Protein AF-A0A9D4VSI2-F1 (afdb_monomer)

Secondary structure (DSSP, 8-state):
-------TTTTSS----PPPHHHHHHHHHHHHHHHHHHHHHHHHHHHHHHHHHHHHHHHHHHHHHHHHHGGGS-------------------TTSSSSS-HHHHHHHHHHT-HHHHHHTTHHHHHHHHTT-BTTTBS---HHHHHHHHHHH------PPPPPPHHHHHHHHHTS--

Radius of gyration: 34.19 Å; Cα contacts (8 Å, |Δi|>4): 49; chains: 1; bounding box: 98×59×76 Å

InterPro domains:
  IPR004014 Cation-transporting P-type ATPase, N-terminal [PF00690] (119-166)
  IPR023298 P-type ATPase, transmembrane domain superfamily [SSF81665] (119-166)
  IPR024750 Calcium-transporting P-type ATPase, N-terminal autoinhibitory domain [PF12515] (23-45)

Organism: Pisum sativum (NCBI:txid3888)

Solvent-accessible surface area (backbone atoms only — not comparable to full-atom values): 11257 Å² total; per-residue (Å²): 139,82,79,90,80,82,79,92,63,79,86,72,79,75,78,69,92,65,72,56,68,70,58,51,48,50,56,52,48,50,56,49,50,56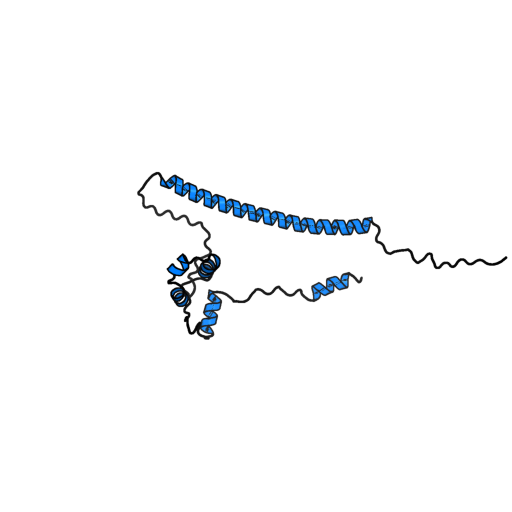,52,48,58,55,48,50,54,53,52,50,52,51,52,56,51,52,52,51,54,50,52,53,53,49,53,53,52,48,52,55,49,51,54,56,66,55,67,80,63,80,85,87,78,93,73,95,74,91,75,92,80,73,93,63,83,74,88,62,74,79,50,102,38,87,60,46,58,66,60,55,48,48,37,68,72,67,66,38,60,66,64,39,50,74,49,55,34,73,68,31,48,29,57,42,67,72,35,43,94,88,77,40,67,75,91,45,68,69,56,52,50,52,48,36,72,65,67,46,77,100,63,79,86,70,77,78,74,78,58,71,65,67,60,48,55,64,55,60,67,72,75,112

Mean predicted aligned error: 20.33 Å

pLDDT: mean 75.5, std 18.97, range [36.47, 94.88]

Structure (mmCIF, N/CA/C/O backbone):
data_AF-A0A9D4VSI2-F1
#
_entry.id   AF-A0A9D4VSI2-F1
#
loop_
_atom_site.group_PDB
_atom_site.id
_atom_site.type_symbol
_atom_site.label_atom_id
_atom_site.label_alt_id
_atom_site.label_comp_id
_atom_site.label_asym_id
_atom_site.label_entity_id
_atom_site.label_seq_id
_atom_site.pdbx_PDB_ins_code
_atom_site.Cartn_x
_atom_site.Cartn_y
_atom_site.Cartn_z
_atom_site.occupancy
_atom_site.B_iso_or_equiv
_atom_site.auth_seq_id
_atom_site.auth_comp_id
_atom_site.auth_asym_id
_atom_site.auth_atom_id
_atom_site.pdbx_PDB_model_num
ATOM 1 N N . MET A 1 1 ? 75.004 -17.477 -57.586 1.00 39.03 1 MET A N 1
ATOM 2 C CA . MET A 1 1 ? 74.518 -16.958 -56.292 1.00 39.03 1 MET A CA 1
ATOM 3 C C . MET A 1 1 ? 73.111 -16.445 -56.546 1.00 39.03 1 MET A C 1
ATOM 5 O O . MET A 1 1 ? 72.939 -15.331 -57.006 1.00 39.03 1 MET A O 1
ATOM 9 N N . GLU A 1 2 ? 72.180 -17.361 -56.772 1.00 42.34 2 GLU A N 1
ATOM 10 C CA . GLU A 1 2 ? 71.438 -18.119 -55.754 1.00 42.34 2 GLU A CA 1
ATOM 11 C C . GLU A 1 2 ? 70.275 -17.295 -55.188 1.00 42.34 2 GLU A C 1
ATOM 13 O O . GLU A 1 2 ? 70.427 -16.461 -54.307 1.00 42.34 2 GLU A O 1
ATOM 18 N N . ASN A 1 3 ? 69.134 -17.555 -55.828 1.00 38.38 3 ASN A N 1
ATOM 19 C CA . ASN A 1 3 ? 67.788 -17.710 -55.295 1.00 38.38 3 ASN A CA 1
ATOM 20 C C . ASN A 1 3 ? 67.159 -16.604 -54.439 1.00 38.38 3 ASN A C 1
ATOM 22 O O . ASN A 1 3 ? 67.421 -16.412 -53.256 1.00 38.38 3 ASN A O 1
ATOM 26 N N . GLN A 1 4 ? 66.155 -16.005 -55.081 1.00 55.69 4 GLN A N 1
ATOM 27 C CA . GLN A 1 4 ? 64.926 -15.519 -54.476 1.00 55.69 4 GLN A CA 1
ATOM 28 C C . GLN A 1 4 ? 64.310 -16.553 -53.522 1.00 55.69 4 GLN A C 1
ATOM 30 O O . GLN A 1 4 ? 64.280 -17.731 -53.864 1.00 55.69 4 GLN A O 1
ATOM 35 N N . HIS A 1 5 ? 63.748 -16.092 -52.400 1.00 52.75 5 HIS A N 1
ATOM 36 C CA . HIS A 1 5 ? 62.380 -16.383 -51.935 1.00 52.75 5 HIS A CA 1
ATOM 37 C C . HIS A 1 5 ? 62.257 -15.947 -50.466 1.00 52.75 5 HIS A C 1
ATOM 39 O O . HIS A 1 5 ? 62.523 -16.721 -49.550 1.00 52.75 5 HIS A O 1
ATOM 45 N N . TYR A 1 6 ? 61.842 -14.701 -50.225 1.00 50.56 6 TYR A N 1
ATOM 46 C CA . TYR A 1 6 ? 61.303 -14.351 -48.910 1.00 50.56 6 TYR A CA 1
ATOM 47 C C . TYR A 1 6 ? 59.812 -14.718 -48.905 1.00 50.56 6 TYR A C 1
ATOM 49 O O . TYR A 1 6 ? 59.075 -14.227 -49.765 1.00 50.56 6 TYR A O 1
ATOM 57 N N . PRO A 1 7 ? 59.354 -15.598 -47.996 1.00 46.19 7 PRO A N 1
ATOM 58 C CA . PRO A 1 7 ? 57.999 -16.123 -48.035 1.00 46.19 7 PRO A CA 1
ATOM 59 C C . PRO A 1 7 ? 56.980 -15.016 -47.748 1.00 46.19 7 PRO A C 1
ATOM 61 O O . PRO A 1 7 ? 56.993 -14.367 -46.700 1.00 46.19 7 PRO A O 1
ATOM 64 N N . SER A 1 8 ? 56.062 -14.847 -48.698 1.00 56.38 8 SER A N 1
ATOM 65 C CA . SER A 1 8 ? 54.863 -13.998 -48.660 1.00 56.38 8 SER A CA 1
ATOM 66 C C . SER A 1 8 ? 53.820 -14.513 -47.651 1.00 56.38 8 SER A C 1
ATOM 68 O O . SER A 1 8 ? 52.662 -14.734 -47.996 1.00 56.38 8 SER A O 1
ATOM 70 N N . PHE A 1 9 ? 54.218 -14.781 -46.404 1.00 51.00 9 PHE A N 1
ATOM 71 C CA . PHE A 1 9 ? 53.312 -15.378 -45.413 1.00 51.00 9 PHE A CA 1
ATOM 72 C C . PHE A 1 9 ? 53.143 -14.559 -44.131 1.00 51.00 9 PHE A C 1
ATOM 74 O O . PHE A 1 9 ? 52.107 -14.649 -43.484 1.00 51.00 9 PHE A O 1
ATOM 81 N N . TYR A 1 10 ? 54.068 -13.652 -43.804 1.00 46.19 10 TYR A N 1
ATOM 82 C CA . TYR A 1 10 ? 53.933 -12.822 -42.595 1.00 46.19 10 TYR A CA 1
ATOM 83 C C . TYR A 1 10 ? 53.266 -11.459 -42.821 1.00 46.19 10 TYR A C 1
ATOM 85 O O . TYR A 1 10 ? 53.129 -10.682 -41.882 1.00 46.19 10 TYR A O 1
ATOM 93 N N . LYS A 1 11 ? 52.780 -11.172 -44.037 1.00 47.56 11 LYS A N 1
ATOM 94 C CA . LYS A 1 11 ? 52.005 -9.949 -44.329 1.00 47.56 11 LYS A CA 1
ATOM 95 C C . LYS A 1 11 ? 50.486 -10.122 -44.166 1.00 47.56 11 LYS A C 1
ATOM 97 O O . LYS A 1 11 ? 49.745 -9.179 -44.413 1.00 47.56 11 LYS A O 1
ATOM 102 N N . TRP A 1 12 ? 50.029 -11.301 -43.734 1.00 44.19 12 TRP A N 1
ATOM 103 C CA . TRP A 1 12 ? 48.605 -11.616 -43.554 1.00 44.19 12 TRP A CA 1
ATOM 104 C C . TRP A 1 12 ? 48.148 -11.720 -42.088 1.00 44.19 12 TRP A C 1
ATOM 106 O O . TRP A 1 12 ? 46.956 -11.859 -41.851 1.00 44.19 12 TRP A O 1
ATOM 116 N N . CYS A 1 13 ? 49.041 -11.580 -41.100 1.00 49.84 13 CYS A N 1
ATOM 117 C CA . CYS A 1 13 ? 48.693 -11.704 -39.672 1.00 49.84 13 CYS A CA 1
ATOM 118 C C . CYS A 1 13 ? 48.564 -10.373 -38.903 1.00 49.84 13 CYS A C 1
ATOM 120 O O . CYS A 1 13 ? 48.715 -10.377 -37.688 1.00 49.84 13 CYS A O 1
ATOM 122 N N . TRP A 1 14 ? 48.298 -9.243 -39.571 1.00 45.00 14 TRP A N 1
ATOM 123 C CA . TRP A 1 14 ? 48.039 -7.956 -38.889 1.00 45.00 14 TRP A CA 1
ATOM 124 C C . TRP A 1 14 ? 47.001 -7.050 -39.579 1.00 45.00 14 TRP A C 1
ATOM 126 O O . TRP A 1 14 ? 46.957 -5.856 -39.300 1.00 45.00 14 TRP A O 1
ATOM 136 N N . LEU A 1 15 ? 46.117 -7.576 -40.441 1.00 45.16 15 LEU A N 1
ATOM 137 C CA . LEU A 1 15 ? 44.852 -6.868 -40.702 1.00 45.16 15 LEU A CA 1
ATOM 138 C C . LEU A 1 15 ? 43.833 -7.310 -39.660 1.00 45.16 15 LEU A C 1
ATOM 140 O O . LEU A 1 15 ? 42.933 -8.112 -39.893 1.00 45.16 15 LEU A O 1
ATOM 144 N N . GLU A 1 16 ? 44.073 -6.802 -38.463 1.00 50.44 16 GLU A N 1
ATOM 145 C CA . 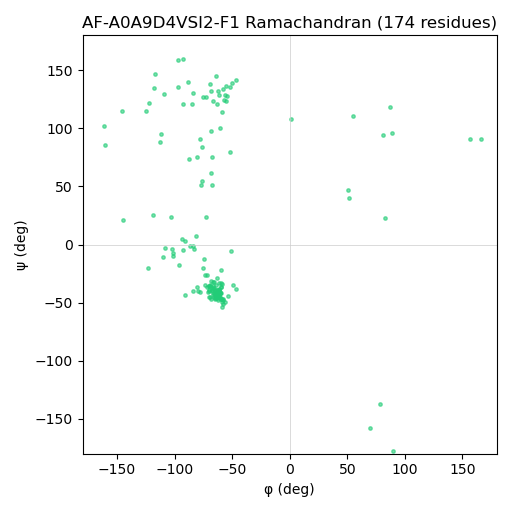GLU A 1 16 ? 43.151 -6.859 -37.355 1.00 50.44 16 GLU A CA 1
ATOM 146 C C . GLU A 1 16 ? 41.837 -6.209 -37.794 1.00 50.44 16 GLU A C 1
ATOM 148 O O . GLU A 1 16 ? 41.803 -5.080 -38.284 1.00 50.44 16 GLU A O 1
ATOM 153 N N . THR A 1 17 ? 40.750 -6.958 -37.667 1.00 57.66 17 THR A N 1
ATOM 154 C CA . THR A 1 17 ? 39.367 -6.522 -37.862 1.00 57.66 17 THR A CA 1
ATOM 155 C C . THR A 1 17 ? 38.961 -5.543 -36.757 1.00 57.66 17 THR A C 1
ATOM 157 O O . THR A 1 17 ? 38.066 -5.819 -35.960 1.00 57.66 17 THR A O 1
ATOM 160 N N . THR A 1 18 ? 39.642 -4.404 -36.662 1.00 67.00 18 THR A N 1
ATOM 161 C CA . THR A 1 18 ? 39.240 -3.281 -35.820 1.00 67.00 18 THR A CA 1
ATOM 162 C C . THR A 1 18 ? 38.409 -2.330 -36.673 1.00 67.00 18 THR A C 1
ATOM 164 O O . THR A 1 18 ? 38.827 -1.859 -37.730 1.00 67.00 18 THR A O 1
ATOM 167 N N . LEU A 1 19 ? 37.165 -2.092 -36.250 1.00 71.25 19 LEU A N 1
ATOM 168 C CA . LEU A 1 19 ? 36.338 -1.035 -36.828 1.00 71.25 19 LEU A CA 1
ATOM 169 C C . LEU A 1 19 ? 37.140 0.279 -36.810 1.00 71.25 19 LEU A C 1
ATOM 171 O O . LEU A 1 19 ? 37.722 0.587 -35.769 1.00 71.25 19 LEU A O 1
ATOM 175 N N . PRO A 1 20 ? 37.149 1.071 -37.900 1.00 82.00 20 PRO A N 1
ATOM 176 C CA . PRO A 1 20 ? 37.768 2.393 -37.890 1.00 82.00 20 PRO A CA 1
ATOM 177 C C . PRO A 1 20 ? 37.277 3.214 -36.690 1.00 82.00 20 PRO A C 1
ATOM 179 O O . PRO A 1 20 ? 36.079 3.206 -36.407 1.00 82.00 20 PRO A O 1
ATOM 182 N N . ASP A 1 21 ? 38.156 3.957 -36.011 1.00 76.38 21 ASP A N 1
ATOM 183 C CA . ASP A 1 21 ? 37.835 4.674 -34.758 1.00 76.38 21 ASP A CA 1
ATOM 184 C C . ASP A 1 21 ? 36.555 5.523 -34.831 1.00 76.38 21 ASP A C 1
ATOM 186 O O . ASP A 1 21 ? 35.788 5.618 -33.870 1.00 76.38 21 ASP A O 1
ATOM 190 N N . TRP A 1 22 ? 36.273 6.112 -35.996 1.00 86.69 22 TRP A N 1
ATOM 191 C CA . TRP A 1 22 ? 35.070 6.913 -36.221 1.00 86.69 22 TRP A CA 1
ATOM 192 C C . TRP A 1 22 ? 33.775 6.081 -36.220 1.00 86.69 22 TRP A C 1
ATOM 194 O O . TRP A 1 22 ? 32.739 6.568 -35.770 1.00 86.69 22 TRP A O 1
ATOM 204 N N . GLN A 1 23 ? 33.824 4.819 -36.651 1.00 85.56 23 GLN A N 1
ATOM 205 C CA . GLN A 1 23 ? 32.696 3.885 -36.584 1.00 85.56 23 GLN A CA 1
ATOM 206 C C . GLN A 1 23 ? 32.411 3.482 -35.135 1.00 85.56 23 GLN A C 1
ATOM 208 O O . GLN A 1 23 ? 31.266 3.543 -34.680 1.00 85.56 23 GLN A O 1
ATOM 213 N N . ALA A 1 24 ? 33.458 3.154 -34.370 1.00 83.00 24 ALA A N 1
ATOM 214 C CA . ALA A 1 24 ? 33.332 2.873 -32.942 1.00 83.00 24 ALA A CA 1
ATOM 215 C C . ALA A 1 24 ? 32.779 4.093 -32.178 1.00 83.00 24 ALA A C 1
ATOM 217 O O . ALA A 1 24 ? 31.870 3.962 -31.353 1.00 83.00 24 ALA A O 1
ATOM 218 N N . ALA A 1 25 ? 33.252 5.299 -32.506 1.00 86.69 25 ALA A N 1
ATOM 219 C CA . ALA A 1 25 ? 32.771 6.542 -31.912 1.00 86.69 25 ALA A CA 1
ATOM 220 C C . ALA A 1 25 ? 31.279 6.798 -32.185 1.00 86.69 25 ALA A C 1
ATOM 222 O O . ALA A 1 25 ? 30.567 7.227 -31.276 1.00 86.69 25 ALA A O 1
ATOM 223 N N . LEU A 1 26 ? 30.778 6.505 -33.391 1.00 89.81 26 LEU A N 1
ATOM 224 C CA . LEU A 1 26 ? 29.356 6.648 -33.726 1.00 89.81 26 LEU A CA 1
ATOM 225 C C . LEU A 1 26 ? 28.474 5.704 -32.899 1.00 89.81 26 LEU A C 1
ATOM 227 O O . LEU A 1 26 ? 27.482 6.147 -32.315 1.00 89.81 26 LEU A O 1
ATOM 231 N N . VAL A 1 27 ? 28.860 4.431 -32.782 1.00 88.12 27 VAL A N 1
ATOM 232 C CA . VAL A 1 27 ? 28.121 3.426 -31.997 1.00 88.12 27 VAL A CA 1
ATOM 233 C C . VAL A 1 27 ? 28.117 3.779 -30.506 1.00 88.12 27 VAL A C 1
ATOM 235 O O . VAL A 1 27 ? 27.074 3.716 -29.842 1.00 88.12 27 VAL A O 1
ATOM 238 N N . LEU A 1 28 ? 29.259 4.219 -29.971 1.00 87.69 28 LEU A N 1
ATOM 239 C CA . LEU A 1 28 ? 29.375 4.665 -28.581 1.00 87.69 28 LEU A CA 1
ATOM 240 C C . LEU A 1 28 ? 28.590 5.962 -28.324 1.00 87.69 28 LEU A C 1
ATOM 242 O O . LEU A 1 28 ? 27.934 6.084 -27.285 1.00 87.69 28 LEU A O 1
ATOM 246 N N . ASN A 1 29 ? 28.598 6.912 -29.266 1.00 90.38 29 ASN A N 1
ATOM 247 C CA . ASN A 1 29 ? 27.834 8.159 -29.179 1.00 90.38 29 ASN A CA 1
ATOM 248 C C . ASN A 1 29 ? 26.326 7.893 -29.194 1.00 90.38 29 ASN A C 1
ATOM 250 O O . ASN A 1 29 ? 25.611 8.396 -28.323 1.00 90.38 29 ASN A O 1
ATOM 254 N N . ALA A 1 30 ? 25.859 7.043 -30.113 1.00 86.94 30 ALA A N 1
ATOM 255 C CA . ALA A 1 30 ? 24.471 6.606 -30.175 1.00 86.94 30 ALA A CA 1
ATOM 256 C C . ALA A 1 30 ? 24.060 5.938 -28.853 1.00 86.94 30 ALA A C 1
ATOM 258 O O . ALA A 1 30 ? 23.112 6.377 -28.202 1.00 86.94 30 ALA A O 1
ATOM 259 N N . SER A 1 31 ? 24.846 4.973 -28.369 1.00 86.69 31 SER A N 1
ATOM 260 C CA . SER A 1 31 ? 24.605 4.279 -27.094 1.00 86.69 31 SER A CA 1
ATOM 261 C C . SER A 1 31 ? 24.596 5.221 -25.880 1.00 86.69 31 SER A C 1
ATOM 263 O O . SER A 1 31 ? 23.812 5.046 -24.942 1.00 86.69 31 SER A O 1
ATOM 265 N N . ARG A 1 32 ? 25.450 6.255 -25.866 1.00 90.62 32 ARG A N 1
ATOM 266 C CA . ARG A 1 32 ? 25.434 7.311 -24.839 1.00 90.62 32 ARG A CA 1
ATOM 267 C C . ARG A 1 32 ? 24.163 8.158 -24.929 1.00 90.62 32 ARG A C 1
ATOM 269 O O . ARG A 1 32 ? 23.556 8.435 -23.897 1.00 90.62 32 ARG A O 1
ATOM 276 N N . ARG A 1 33 ? 23.743 8.545 -26.137 1.00 90.56 33 ARG A N 1
ATOM 277 C CA . ARG A 1 33 ? 22.537 9.358 -26.373 1.00 90.56 33 ARG A CA 1
ATOM 278 C C . ARG A 1 33 ? 21.245 8.621 -26.024 1.00 90.56 33 ARG A C 1
ATOM 280 O O . ARG A 1 33 ? 20.351 9.227 -25.434 1.00 90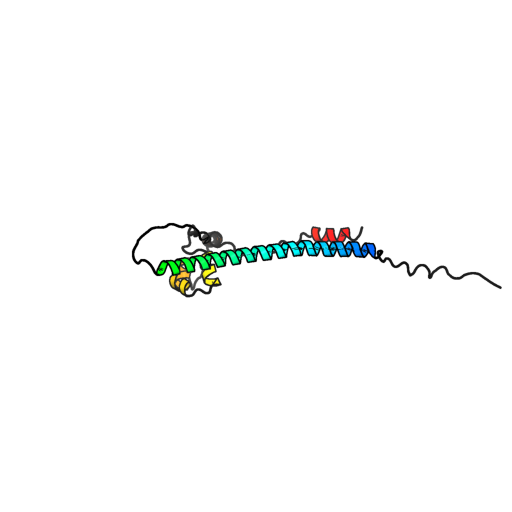.56 33 ARG A O 1
ATOM 287 N N . PHE A 1 34 ? 21.161 7.322 -26.299 1.00 87.31 34 PHE A N 1
ATOM 288 C CA . PHE A 1 34 ? 20.015 6.507 -25.887 1.00 87.31 34 PHE A CA 1
ATOM 289 C C . PHE A 1 34 ? 19.884 6.430 -24.365 1.00 87.31 34 PHE A C 1
ATOM 291 O O . PHE A 1 34 ? 18.795 6.624 -23.829 1.00 87.31 34 PHE A O 1
ATOM 298 N N . ARG A 1 35 ? 20.997 6.232 -23.647 1.00 83.62 35 ARG A N 1
ATOM 299 C CA . ARG A 1 35 ? 20.986 6.269 -22.175 1.00 83.62 35 ARG A CA 1
ATOM 300 C C . ARG A 1 35 ? 20.571 7.642 -21.649 1.00 83.62 35 ARG A C 1
ATOM 302 O O . ARG A 1 35 ? 19.695 7.726 -20.801 1.00 83.62 35 ARG A O 1
ATOM 309 N N . TYR A 1 36 ? 21.115 8.713 -22.227 1.00 82.69 36 TYR A N 1
ATOM 310 C CA . TYR A 1 36 ? 20.810 10.077 -21.803 1.00 82.69 36 TYR A CA 1
ATOM 311 C C . TYR A 1 36 ? 19.333 10.449 -21.985 1.00 82.69 36 TYR A C 1
ATOM 313 O O . TYR A 1 36 ? 18.727 10.985 -21.068 1.00 82.69 36 TYR A O 1
ATOM 321 N N . THR A 1 37 ? 18.723 10.130 -23.127 1.00 81.06 37 THR A N 1
ATOM 322 C CA . THR A 1 37 ? 17.290 10.408 -23.363 1.00 81.06 37 THR A CA 1
ATOM 323 C C . THR A 1 37 ? 16.377 9.631 -22.413 1.00 81.06 37 THR A C 1
ATOM 325 O O . THR A 1 37 ? 15.364 10.159 -21.953 1.00 81.06 37 THR A O 1
ATOM 328 N N . LEU A 1 38 ? 16.765 8.406 -22.054 1.00 81.75 38 LEU A N 1
ATOM 329 C CA . LEU A 1 38 ? 16.067 7.601 -21.057 1.00 81.75 38 LEU A CA 1
ATOM 330 C C . LEU A 1 38 ? 16.228 8.162 -19.633 1.00 81.75 38 LEU A C 1
ATOM 332 O O . LEU A 1 38 ? 15.260 8.184 -18.870 1.00 81.75 38 LEU A O 1
ATOM 336 N N . ASP A 1 39 ? 17.419 8.643 -19.279 1.00 81.81 39 ASP A N 1
ATOM 337 C CA . ASP A 1 39 ? 17.692 9.247 -17.972 1.00 81.81 39 ASP A CA 1
ATOM 338 C C . ASP A 1 39 ? 17.044 10.631 -17.822 1.00 81.81 39 ASP A C 1
ATOM 340 O O . ASP A 1 39 ? 16.507 10.936 -16.758 1.00 81.81 39 ASP A O 1
ATOM 344 N N . LEU A 1 40 ? 17.000 11.431 -18.894 1.00 80.38 40 LEU A N 1
ATOM 345 C CA . LEU A 1 40 ? 16.304 12.721 -18.937 1.00 80.38 40 LEU A CA 1
ATOM 346 C C . LEU A 1 40 ? 14.829 12.573 -18.561 1.00 80.38 40 LEU A C 1
ATOM 348 O O . LEU A 1 40 ? 14.348 13.267 -17.667 1.00 80.38 40 LEU A O 1
ATOM 352 N N . LYS A 1 41 ? 14.130 11.616 -19.183 1.00 82.69 41 LYS A N 1
ATOM 353 C CA . LYS A 1 41 ? 12.714 11.360 -18.900 1.00 82.69 41 LYS A CA 1
ATOM 354 C C . LYS A 1 41 ? 12.486 10.947 -17.442 1.00 82.69 41 LYS A C 1
ATOM 356 O O . LYS A 1 41 ? 11.576 11.455 -16.792 1.00 82.69 41 LYS A O 1
ATOM 361 N N . LYS A 1 42 ? 13.334 10.064 -16.899 1.00 87.50 42 LYS A N 1
ATOM 362 C CA . LYS A 1 42 ? 13.257 9.647 -15.487 1.00 87.50 42 LYS A CA 1
ATOM 363 C C . LYS A 1 42 ? 13.495 10.811 -14.527 1.00 87.50 42 LYS A C 1
ATOM 365 O O . LYS A 1 42 ? 12.845 10.890 -13.486 1.00 87.50 42 LYS A O 1
ATOM 370 N N . GLU A 1 43 ? 14.441 11.690 -14.841 1.00 87.06 43 GLU A N 1
ATOM 371 C CA . GLU A 1 43 ? 14.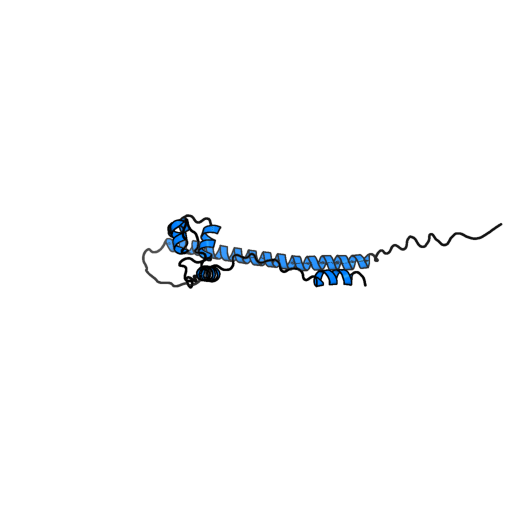761 12.848 -14.005 1.00 87.06 43 GLU A CA 1
ATOM 372 C C . GLU A 1 43 ? 13.641 13.894 -14.035 1.00 87.06 43 GLU A C 1
ATOM 374 O O . GLU A 1 43 ? 13.272 14.443 -12.994 1.00 87.06 43 GLU A O 1
AT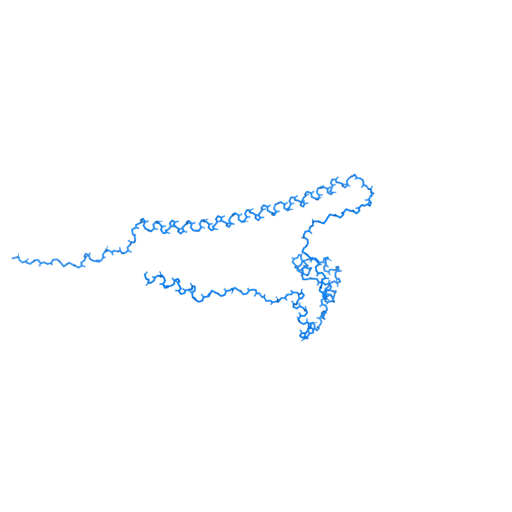OM 379 N N . GLU A 1 44 ? 13.034 14.123 -15.201 1.00 89.31 44 GLU A N 1
ATOM 380 C CA . GLU A 1 44 ? 11.822 14.931 -15.314 1.00 89.31 44 GLU A CA 1
ATOM 381 C C . GLU A 1 44 ? 10.696 14.340 -14.468 1.00 89.31 44 GLU A C 1
ATOM 383 O O . GLU A 1 44 ? 10.186 15.031 -13.590 1.00 89.31 44 GLU A O 1
ATOM 388 N N . GLU A 1 45 ? 10.363 13.057 -14.634 1.00 90.00 45 GLU A N 1
ATOM 389 C CA . GLU A 1 45 ? 9.323 12.374 -13.853 1.00 90.00 45 GLU A CA 1
ATOM 390 C C . GLU A 1 45 ? 9.551 12.504 -12.338 1.00 90.00 45 GLU A C 1
ATOM 392 O O . GLU A 1 45 ? 8.625 12.868 -11.606 1.00 90.00 45 GLU A O 1
ATOM 397 N N . LYS A 1 46 ? 10.789 12.312 -11.859 1.00 92.44 46 LYS A N 1
ATOM 398 C CA . LYS A 1 46 ? 11.157 12.541 -10.450 1.00 92.44 46 LYS A CA 1
ATOM 399 C C . LYS A 1 46 ? 10.872 13.975 -10.010 1.00 92.44 46 LYS A C 1
ATOM 401 O O . LYS A 1 46 ? 10.243 14.182 -8.970 1.00 92.44 46 LYS A O 1
ATOM 406 N N . LYS A 1 47 ? 11.277 14.976 -10.799 1.00 92.56 47 LYS A N 1
ATOM 407 C CA . LYS A 1 47 ? 10.977 16.391 -10.515 1.00 92.56 47 LYS A CA 1
ATOM 408 C C . LYS A 1 47 ? 9.471 16.649 -10.500 1.00 92.56 47 LYS A C 1
ATOM 410 O O . LYS A 1 47 ? 8.991 17.379 -9.628 1.00 92.56 47 LYS A O 1
ATOM 415 N N . LEU A 1 48 ? 8.713 16.024 -11.407 1.00 94.50 48 LEU A N 1
ATOM 416 C CA . LEU A 1 48 ? 7.257 16.158 -11.454 1.00 94.50 48 LEU A CA 1
ATOM 417 C C . LEU A 1 48 ? 6.572 15.539 -10.228 1.00 94.50 48 LEU A C 1
ATOM 419 O O . LEU A 1 48 ? 5.568 16.078 -9.761 1.00 94.50 48 LEU A O 1
ATOM 423 N N . ILE A 1 49 ? 7.094 14.431 -9.706 1.00 93.88 49 ILE A N 1
ATOM 424 C CA . ILE A 1 49 ? 6.605 13.812 -8.470 1.00 93.88 49 ILE A CA 1
ATOM 425 C C . ILE A 1 49 ? 6.922 14.723 -7.277 1.00 93.88 49 ILE A C 1
ATOM 427 O O . ILE A 1 49 ? 6.030 15.049 -6.494 1.00 93.88 49 ILE A O 1
ATOM 431 N N . LEU A 1 50 ? 8.156 15.226 -7.181 1.00 93.00 50 LEU A N 1
ATOM 432 C CA . LEU A 1 50 ? 8.578 16.104 -6.087 1.00 93.00 50 LEU A CA 1
ATOM 433 C C . LEU A 1 50 ? 7.784 17.418 -6.032 1.00 93.00 50 LEU A C 1
ATOM 435 O O . LEU A 1 50 ? 7.399 17.839 -4.941 1.00 93.00 50 LEU A O 1
ATOM 439 N N . ARG A 1 51 ? 7.481 18.059 -7.173 1.00 93.12 51 ARG A N 1
ATOM 440 C CA . ARG A 1 51 ? 6.627 19.268 -7.186 1.00 93.12 51 ARG A CA 1
ATOM 441 C C . ARG A 1 51 ? 5.218 18.982 -6.663 1.00 93.12 51 ARG A C 1
ATOM 443 O O . ARG A 1 51 ? 4.686 19.799 -5.922 1.00 93.12 51 ARG A O 1
ATOM 450 N N . LYS A 1 52 ? 4.635 17.825 -7.004 1.00 94.88 52 LYS A N 1
ATOM 451 C CA . LYS A 1 52 ? 3.285 17.441 -6.564 1.00 94.88 52 LYS A CA 1
ATOM 452 C C . LYS A 1 52 ? 3.255 17.234 -5.053 1.00 94.88 52 LYS A C 1
ATOM 454 O O . LYS A 1 52 ? 2.381 17.775 -4.386 1.00 94.88 52 LYS A O 1
ATOM 459 N N . ILE A 1 53 ? 4.255 16.531 -4.516 1.00 94.44 53 ILE A N 1
ATOM 460 C CA . ILE A 1 53 ? 4.406 16.321 -3.070 1.00 94.44 53 ILE A CA 1
ATOM 461 C C . ILE A 1 53 ? 4.550 17.665 -2.344 1.00 94.44 53 ILE A C 1
ATOM 463 O O . ILE A 1 53 ? 3.864 17.905 -1.353 1.00 94.44 53 ILE A O 1
ATOM 467 N N . ARG A 1 54 ? 5.399 18.570 -2.851 1.00 94.75 54 ARG A N 1
ATOM 468 C CA . ARG A 1 54 ? 5.589 19.902 -2.252 1.00 94.75 54 ARG A CA 1
ATOM 469 C C . ARG A 1 54 ? 4.310 20.737 -2.274 1.00 94.75 54 ARG A C 1
ATOM 471 O O . ARG A 1 54 ? 3.975 21.317 -1.247 1.00 94.75 54 ARG A O 1
ATOM 478 N N . ALA A 1 55 ? 3.596 20.770 -3.399 1.00 94.50 55 ALA A N 1
ATOM 479 C CA . ALA A 1 55 ? 2.339 21.504 -3.522 1.00 94.50 55 ALA A CA 1
ATOM 480 C C . ALA A 1 55 ? 1.281 20.972 -2.543 1.00 94.50 55 ALA A C 1
ATOM 482 O O . ALA A 1 55 ? 0.660 21.748 -1.822 1.00 94.50 55 ALA A O 1
ATOM 483 N N . HIS A 1 56 ? 1.145 19.646 -2.438 1.00 92.88 56 HIS A N 1
ATOM 484 C CA . HIS A 1 56 ? 0.229 19.027 -1.482 1.00 92.88 56 HIS A CA 1
ATOM 485 C C . HIS A 1 56 ? 0.612 19.356 -0.029 1.00 92.88 56 HIS A C 1
ATOM 487 O O . HIS A 1 56 ? -0.253 19.671 0.788 1.00 92.88 56 HIS A O 1
ATOM 493 N N . ALA A 1 57 ? 1.903 19.320 0.310 1.00 93.31 57 ALA A N 1
ATOM 494 C CA . ALA A 1 57 ? 2.372 19.669 1.649 1.00 93.31 57 ALA A CA 1
ATOM 495 C C . ALA A 1 57 ? 2.128 21.151 1.983 1.00 93.31 57 ALA A C 1
ATOM 497 O O . ALA A 1 57 ? 1.754 21.474 3.109 1.00 93.31 57 ALA A O 1
ATOM 498 N N . GLN A 1 58 ? 2.314 22.053 1.015 1.00 94.50 58 GLN A N 1
ATOM 499 C CA . GLN A 1 58 ? 2.004 23.476 1.174 1.00 94.50 58 GLN A CA 1
ATOM 500 C C . GLN A 1 58 ? 0.505 23.712 1.369 1.00 94.50 58 GLN A C 1
ATOM 502 O O . GLN A 1 58 ? 0.144 24.473 2.262 1.00 94.50 58 GLN A O 1
ATOM 507 N N . ALA A 1 59 ? -0.353 23.026 0.609 1.00 91.19 59 ALA A N 1
ATOM 508 C CA . ALA A 1 59 ? -1.802 23.103 0.776 1.00 91.19 59 ALA A CA 1
ATOM 509 C C . ALA A 1 59 ? -2.231 22.655 2.182 1.00 91.19 59 ALA A C 1
ATOM 511 O O . ALA A 1 59 ? -2.952 23.385 2.856 1.00 91.19 59 ALA A O 1
ATOM 512 N N . ILE A 1 60 ? -1.705 21.521 2.672 1.00 92.94 60 ILE A N 1
ATOM 513 C CA . ILE A 1 60 ? -1.938 21.076 4.055 1.00 92.94 60 ILE A CA 1
ATOM 514 C C . ILE A 1 60 ? -1.450 22.139 5.049 1.00 92.94 60 ILE A C 1
ATOM 516 O O . ILE A 1 60 ? -2.177 22.527 5.955 1.00 92.94 60 ILE A O 1
ATOM 520 N N . ARG A 1 61 ? -0.224 22.656 4.906 1.00 91.00 61 ARG A N 1
ATOM 521 C CA . ARG A 1 61 ? 0.287 23.679 5.837 1.00 91.00 61 ARG A CA 1
ATOM 522 C C . ARG A 1 61 ? -0.588 24.932 5.853 1.00 91.00 61 ARG A C 1
ATOM 524 O O . ARG A 1 61 ? -0.859 25.458 6.928 1.00 91.00 61 ARG A O 1
ATOM 531 N N . ALA A 1 62 ? -1.046 25.384 4.689 1.00 91.38 62 ALA A N 1
ATOM 532 C CA . ALA A 1 62 ? -1.933 26.530 4.578 1.00 91.38 62 ALA A CA 1
ATOM 533 C C . ALA A 1 62 ? -3.265 26.277 5.297 1.00 91.38 62 ALA A C 1
ATOM 535 O O . ALA A 1 62 ? -3.672 27.122 6.085 1.00 91.38 62 ALA A O 1
ATOM 536 N N . THR A 1 63 ? -3.914 25.120 5.116 1.00 87.81 63 THR A N 1
ATOM 537 C CA . THR A 1 63 ? -5.192 24.828 5.795 1.00 87.81 63 THR A CA 1
ATOM 538 C C . THR A 1 63 ? -5.061 24.843 7.317 1.00 87.81 63 THR A C 1
ATOM 540 O O . THR A 1 63 ? -5.909 25.425 7.994 1.00 87.81 63 THR A O 1
ATOM 543 N N . TYR A 1 64 ? -3.980 24.280 7.868 1.00 91.88 64 TYR A N 1
ATOM 544 C CA . TYR A 1 64 ? -3.710 24.346 9.308 1.00 91.88 64 TYR A CA 1
ATOM 545 C C . TYR A 1 64 ? -3.468 25.780 9.791 1.00 91.88 64 TYR A C 1
ATOM 547 O O . TYR A 1 64 ? -3.998 26.162 10.833 1.00 91.88 64 TYR A O 1
ATOM 555 N N . LEU A 1 65 ? -2.721 26.587 9.033 1.00 90.19 65 LEU A N 1
ATOM 556 C CA . LEU A 1 65 ? -2.501 27.999 9.357 1.00 90.19 65 LEU A CA 1
ATOM 557 C C . LEU A 1 65 ? -3.800 28.813 9.289 1.00 90.19 65 LEU A C 1
ATOM 559 O O . LEU A 1 65 ? -4.061 29.594 10.196 1.00 90.19 65 LEU A O 1
ATOM 563 N N . PHE A 1 66 ? -4.648 28.589 8.282 1.00 87.38 66 PHE A N 1
ATOM 564 C CA . PHE A 1 66 ? -5.964 29.227 8.177 1.00 87.38 66 PHE A CA 1
ATOM 565 C C . PHE A 1 66 ? -6.878 28.842 9.342 1.00 87.38 66 PHE A C 1
ATOM 567 O O . PHE A 1 66 ? -7.520 29.708 9.932 1.00 87.38 66 PHE A O 1
ATOM 574 N N . LYS A 1 67 ? -6.891 27.563 9.730 1.00 86.69 67 LYS A N 1
ATOM 575 C CA . LYS A 1 67 ? -7.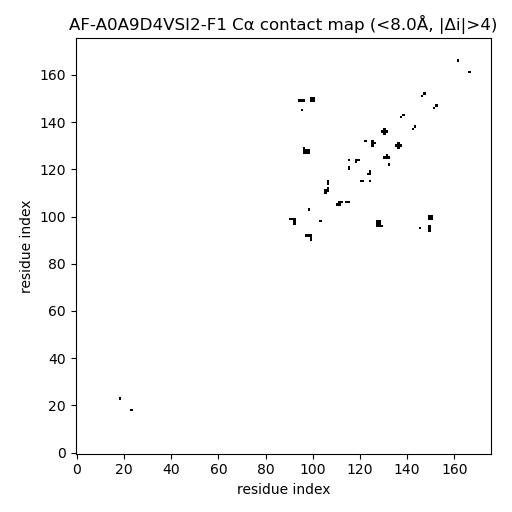649 27.087 10.894 1.00 86.69 67 LYS A CA 1
ATOM 576 C C . LYS A 1 67 ? -7.134 27.690 12.207 1.00 86.69 67 LYS A C 1
ATOM 578 O O . LYS A 1 67 ? -7.936 28.024 13.072 1.00 86.69 67 LYS A O 1
ATOM 583 N N . ALA A 1 68 ? -5.818 27.843 12.356 1.00 81.19 68 ALA A N 1
ATOM 584 C CA . ALA A 1 68 ? -5.209 28.454 13.536 1.00 81.19 68 ALA A CA 1
ATOM 585 C C . ALA A 1 68 ? -5.455 29.973 13.602 1.00 81.19 68 ALA A C 1
ATOM 587 O O . ALA A 1 68 ? -5.774 30.492 14.668 1.00 81.19 68 ALA A O 1
ATOM 588 N N . ALA A 1 69 ? -5.370 30.672 12.466 1.00 78.00 69 ALA A N 1
ATOM 589 C CA . ALA A 1 69 ? -5.627 32.108 12.366 1.00 78.00 69 ALA A CA 1
ATOM 590 C C . ALA A 1 69 ? -7.117 32.454 12.544 1.00 78.00 69 ALA A C 1
ATOM 592 O O . ALA A 1 69 ? -7.446 33.453 13.176 1.00 78.00 69 ALA A O 1
ATOM 593 N N . GLY A 1 70 ? -8.025 31.601 12.055 1.00 66.19 70 GLY A N 1
ATOM 594 C CA . GLY A 1 70 ? -9.468 31.730 12.281 1.00 66.19 70 GLY A CA 1
ATOM 595 C C . GLY A 1 70 ? -9.924 31.337 13.693 1.00 66.19 70 GLY A C 1
ATOM 596 O O . GLY A 1 70 ? -11.050 31.628 14.073 1.00 66.19 70 GLY A O 1
ATOM 597 N N . GLY A 1 71 ? -9.064 30.696 14.493 1.00 57.66 71 GLY A N 1
ATOM 598 C CA . GLY A 1 71 ? -9.392 30.203 15.836 1.00 57.66 71 GLY A CA 1
ATOM 599 C C . GLY A 1 71 ? -9.301 31.233 16.969 1.00 57.66 71 GLY A C 1
ATOM 600 O O . GLY A 1 71 ? -9.621 30.892 18.105 1.00 57.66 71 GLY A O 1
ATOM 601 N N . GLN A 1 72 ? -8.867 32.472 16.701 1.00 54.88 72 GLN A N 1
ATOM 602 C CA . GLN A 1 72 ? -8.754 33.529 17.723 1.00 54.88 72 GLN A CA 1
ATOM 603 C C . GLN A 1 72 ? -9.904 34.550 17.705 1.00 54.88 72 GLN A C 1
ATOM 605 O O . GLN A 1 72 ? -10.047 35.323 18.650 1.00 54.88 72 GLN A O 1
ATOM 610 N N . GLY A 1 73 ? -10.767 34.529 16.688 1.00 53.12 73 GLY A N 1
ATOM 611 C CA . GLY A 1 73 ? -11.948 35.382 16.611 1.00 53.12 73 GLY A CA 1
ATOM 612 C C . GLY A 1 73 ? -13.202 34.544 16.404 1.00 53.12 73 GLY A C 1
ATOM 613 O O . GLY A 1 73 ? -13.377 33.970 15.343 1.00 53.12 73 GLY A O 1
ATOM 614 N N . GLN A 1 74 ? -14.095 34.562 17.392 1.00 43.78 74 GLN A N 1
ATOM 615 C CA . GLN A 1 74 ? -15.472 34.046 17.349 1.00 43.78 74 GLN A CA 1
ATOM 616 C C . GLN A 1 74 ? -15.677 32.568 17.721 1.00 43.78 74 GLN A C 1
ATOM 618 O O . GLN A 1 74 ? -15.635 31.634 16.926 1.00 43.78 74 GLN A O 1
ATOM 623 N N . ARG A 1 75 ? -16.031 32.401 19.000 1.00 54.09 75 ARG A N 1
ATOM 624 C CA . ARG A 1 75 ? -16.986 31.386 19.442 1.00 54.09 75 ARG A CA 1
ATOM 625 C C . ARG A 1 75 ? -18.360 31.695 18.823 1.00 54.09 75 ARG A C 1
ATOM 627 O O . ARG A 1 75 ? -18.759 32.853 18.817 1.00 54.09 75 ARG A O 1
ATOM 634 N N . GLN A 1 76 ? -19.084 30.622 18.493 1.00 46.28 76 GLN A N 1
ATOM 635 C CA . GLN A 1 76 ? -20.506 30.528 18.112 1.00 46.28 76 GLN A CA 1
ATOM 636 C C . GLN A 1 76 ? -20.831 30.738 16.624 1.00 46.28 76 GLN A C 1
ATOM 638 O O . GLN A 1 76 ? -20.644 31.812 16.071 1.00 46.28 76 GLN A O 1
ATOM 643 N N . GLY A 1 77 ? -21.392 29.695 16.004 1.00 39.06 77 GLY A N 1
ATOM 644 C CA . GLY A 1 77 ? -21.983 29.764 14.668 1.00 39.06 77 GLY A CA 1
ATOM 645 C C . GLY A 1 77 ? -22.023 28.406 13.980 1.00 39.06 77 GLY A C 1
ATOM 646 O O . GLY A 1 77 ? -21.072 28.015 13.311 1.00 39.06 77 GLY A O 1
ATOM 647 N N . GLN A 1 78 ? -23.124 27.676 14.158 1.00 45.06 78 GLN A N 1
ATOM 648 C CA . GLN A 1 78 ? -23.483 26.550 13.300 1.00 45.06 78 GLN A CA 1
ATOM 649 C C . GLN A 1 78 ? -23.562 27.029 11.843 1.00 45.06 78 GLN A C 1
ATOM 651 O O . GLN A 1 78 ? -24.255 27.996 11.544 1.00 45.06 78 GLN A O 1
ATOM 656 N N . GLY A 1 79 ? -22.874 26.334 10.942 1.00 37.19 79 GLY A N 1
ATOM 657 C CA . GLY A 1 79 ? -22.932 26.591 9.509 1.00 37.19 79 GLY A CA 1
ATOM 658 C C . GLY A 1 79 ? -22.422 25.377 8.753 1.00 37.19 79 GLY A C 1
ATOM 659 O O . GLY A 1 79 ? -21.221 25.124 8.700 1.00 37.19 79 GLY A O 1
ATOM 660 N N . GLN A 1 80 ? -23.356 24.598 8.214 1.00 46.12 80 GLN A N 1
ATOM 661 C CA . GLN A 1 80 ? -23.098 23.513 7.276 1.00 46.12 80 GLN A CA 1
ATOM 662 C C . GLN A 1 80 ? -22.433 24.095 6.020 1.00 46.12 80 GLN A C 1
ATOM 664 O O . GLN A 1 80 ? -23.092 24.678 5.167 1.00 46.12 80 GLN A O 1
ATOM 669 N N . GLY A 1 81 ? -21.112 23.963 5.932 1.00 37.31 81 GLY A N 1
ATOM 670 C CA . GLY A 1 81 ? -20.314 24.280 4.753 1.00 37.31 81 GLY A CA 1
ATOM 671 C C . GLY A 1 81 ? -19.746 22.993 4.184 1.00 37.31 81 GLY A C 1
ATOM 672 O O . GLY A 1 81 ? -18.667 22.551 4.569 1.00 37.31 81 GLY A O 1
ATOM 673 N N . GLN A 1 82 ? -20.516 22.366 3.305 1.00 48.25 82 GLN A N 1
ATOM 674 C CA . GLN A 1 82 ? -20.117 21.195 2.547 1.00 48.25 82 GLN A CA 1
ATOM 675 C C . GLN A 1 82 ? -19.034 21.602 1.537 1.00 48.25 82 GLN A C 1
ATOM 677 O O . GLN A 1 82 ? -19.338 22.134 0.475 1.00 48.25 82 GLN A O 1
ATOM 682 N N . LEU A 1 83 ? -17.762 21.388 1.885 1.00 36.47 83 LEU A N 1
ATOM 683 C CA . LEU A 1 83 ? -16.645 21.449 0.943 1.00 36.47 83 LEU A CA 1
ATOM 684 C C . LEU A 1 83 ? -16.080 20.044 0.766 1.00 36.47 83 LEU A C 1
ATOM 686 O O . LEU A 1 83 ? -15.274 19.536 1.544 1.00 36.47 83 LEU A O 1
ATOM 690 N N . ASN A 1 84 ? -16.587 19.422 -0.288 1.00 52.00 84 ASN A N 1
ATOM 691 C CA . ASN A 1 84 ? -16.179 18.139 -0.812 1.00 52.00 84 ASN A CA 1
ATOM 692 C C . ASN A 1 84 ? -14.862 18.323 -1.580 1.00 52.00 84 ASN A C 1
ATOM 694 O O . ASN A 1 84 ? -14.901 18.482 -2.791 1.00 52.00 84 ASN A O 1
ATOM 698 N N . GLU A 1 85 ? -13.703 18.313 -0.919 1.00 45.09 85 GLU A N 1
ATOM 699 C CA . GLU A 1 85 ? -12.449 17.993 -1.619 1.00 45.09 85 GLU A CA 1
ATOM 700 C C . GLU A 1 85 ? -11.336 17.571 -0.653 1.00 45.09 85 GLU A C 1
ATOM 702 O O . GLU A 1 85 ? -10.492 18.338 -0.200 1.00 45.09 85 GLU A O 1
ATOM 707 N N . THR A 1 86 ? -11.322 16.286 -0.329 1.00 36.75 86 THR A N 1
ATOM 708 C CA . THR A 1 86 ? -10.083 15.535 -0.152 1.00 36.75 86 THR A CA 1
ATOM 709 C C . THR A 1 86 ? -10.400 14.139 -0.644 1.00 36.75 86 THR A C 1
ATOM 711 O O . THR A 1 86 ? -11.264 13.464 -0.090 1.00 36.75 86 THR A O 1
ATOM 714 N N . THR A 1 87 ? -9.735 13.739 -1.721 1.00 44.81 87 THR A N 1
ATOM 715 C CA . THR A 1 87 ? -9.629 12.369 -2.225 1.00 44.81 87 THR A CA 1
ATOM 716 C C . THR A 1 87 ? -9.165 11.432 -1.108 1.00 44.81 87 THR A C 1
ATOM 718 O O . THR A 1 87 ? -7.993 11.085 -1.000 1.00 44.81 87 THR A O 1
ATOM 721 N N . LYS A 1 88 ? -10.100 11.038 -0.248 1.00 42.62 88 LYS A N 1
ATOM 722 C CA . LYS A 1 88 ? -10.108 9.743 0.414 1.00 42.62 88 LYS A CA 1
ATOM 723 C C . LYS A 1 88 ? -10.497 8.763 -0.689 1.00 42.62 88 LYS A C 1
ATOM 725 O O . LYS A 1 88 ? -11.478 9.052 -1.387 1.00 42.62 88 LYS A O 1
ATOM 730 N N . PRO A 1 89 ? -9.744 7.684 -0.941 1.00 40.00 89 PRO A N 1
ATOM 731 C CA . PRO A 1 89 ? -10.232 6.729 -1.897 1.00 40.00 89 PRO A CA 1
ATOM 732 C C . PRO A 1 89 ? -11.559 6.197 -1.346 1.00 40.00 89 PRO A C 1
ATOM 734 O O . PRO A 1 89 ? -11.749 5.979 -0.148 1.00 40.00 89 PRO A O 1
ATOM 737 N N . LEU A 1 90 ? -12.525 6.283 -2.250 1.00 38.56 90 LEU A N 1
ATOM 738 C CA . LEU A 1 90 ? -13.860 5.730 -2.247 1.00 38.56 90 LEU A CA 1
ATOM 739 C C . LEU A 1 90 ? -14.211 4.944 -0.970 1.00 38.56 90 LEU A C 1
ATOM 741 O O . LEU A 1 90 ? -13.769 3.816 -0.775 1.00 38.56 90 LEU A O 1
ATOM 745 N N . GLN A 1 91 ? -15.075 5.506 -0.119 1.00 47.16 91 GLN A N 1
ATOM 746 C CA . GLN A 1 91 ? -15.799 4.697 0.861 1.00 47.16 91 GLN A CA 1
ATOM 747 C C . GLN A 1 91 ? -16.782 3.792 0.105 1.00 47.16 91 GLN A C 1
ATOM 749 O O . GLN A 1 91 ? -17.981 4.045 0.085 1.00 47.16 91 GLN A O 1
ATOM 754 N N . THR A 1 92 ? -16.289 2.733 -0.539 1.00 43.38 92 THR A N 1
ATOM 755 C CA . THR A 1 92 ? -17.131 1.603 -0.923 1.00 43.38 92 THR A CA 1
ATOM 756 C C . THR A 1 92 ? -17.319 0.716 0.297 1.00 43.38 92 THR A C 1
ATOM 758 O O . THR A 1 92 ? -16.784 -0.388 0.368 1.00 43.38 92 THR A O 1
ATOM 761 N N . SER A 1 93 ? -18.152 1.142 1.245 1.00 48.19 93 SER A N 1
ATOM 762 C CA . SER A 1 93 ? -18.947 0.171 2.005 1.00 48.19 93 SER A CA 1
ATOM 763 C C . SER A 1 93 ? -20.105 -0.301 1.111 1.00 48.19 93 SER A C 1
ATOM 765 O O . SER A 1 93 ? -21.277 -0.113 1.422 1.00 48.19 93 SER A O 1
ATOM 767 N N . THR A 1 94 ? -19.771 -0.803 -0.080 1.00 48.53 94 THR A N 1
ATOM 768 C CA . THR A 1 94 ? -20.720 -1.343 -1.069 1.00 48.53 94 THR A CA 1
ATOM 769 C C . THR A 1 94 ? -20.712 -2.874 -1.036 1.00 48.53 94 THR A C 1
ATOM 771 O O . THR A 1 94 ? -21.536 -3.511 -1.679 1.00 48.53 94 THR A O 1
ATOM 774 N N . GLY A 1 95 ? -19.792 -3.478 -0.278 1.00 58.97 95 GLY A N 1
ATOM 775 C CA . GLY A 1 95 ? -19.683 -4.924 -0.120 1.00 58.97 95 GLY A CA 1
ATOM 776 C C . GLY A 1 95 ? -20.360 -5.438 1.149 1.00 58.97 95 GLY A C 1
ATOM 777 O O . GLY A 1 95 ? -20.511 -4.712 2.125 1.00 58.97 95 GLY A O 1
ATOM 778 N N . GLU A 1 96 ? -20.693 -6.729 1.149 1.00 73.44 96 GLU A N 1
ATOM 779 C CA . GLU A 1 96 ? -21.226 -7.529 2.270 1.00 73.44 96 GLU A CA 1
ATOM 780 C C . GLU A 1 96 ? -20.436 -7.462 3.595 1.00 73.44 96 GLU A C 1
ATOM 782 O O . GLU A 1 96 ? -20.876 -8.044 4.594 1.00 73.44 96 GLU A O 1
ATOM 787 N N . PHE A 1 97 ? -19.277 -6.800 3.616 1.00 85.25 97 PHE A N 1
ATOM 788 C CA . PHE A 1 97 ? -18.407 -6.655 4.777 1.00 85.25 97 PHE A CA 1
ATOM 789 C C . PHE A 1 97 ? -18.438 -5.209 5.301 1.00 85.25 97 PHE A C 1
ATOM 791 O O . PHE A 1 97 ? -18.209 -4.275 4.530 1.00 85.25 97 PHE A O 1
ATOM 798 N N . PRO A 1 98 ? -18.671 -5.008 6.612 1.00 85.12 98 PRO A N 1
ATOM 799 C CA . PRO A 1 98 ? -18.654 -3.690 7.253 1.00 85.12 98 PRO A CA 1
ATOM 800 C C . PRO A 1 98 ? -17.326 -2.924 7.147 1.00 85.12 98 PRO A C 1
ATOM 802 O O . PRO A 1 98 ? -17.317 -1.705 7.307 1.00 85.12 98 PRO A O 1
ATOM 805 N N . ILE A 1 99 ? -16.212 -3.627 6.912 1.00 88.00 99 ILE A N 1
ATOM 806 C CA . ILE A 1 99 ? -14.866 -3.053 6.818 1.00 88.00 99 ILE A CA 1
ATOM 807 C C . ILE A 1 99 ? -14.270 -3.276 5.425 1.00 88.00 99 ILE A C 1
ATOM 809 O O . ILE A 1 99 ? -14.352 -4.368 4.863 1.00 88.00 99 ILE A O 1
ATOM 813 N N . GLY A 1 100 ? -13.669 -2.224 4.868 1.00 88.81 100 GLY A N 1
ATOM 814 C CA . GLY A 1 100 ? -13.055 -2.249 3.541 1.00 88.81 100 GLY A CA 1
ATOM 815 C C . GLY A 1 100 ? -11.555 -2.586 3.557 1.00 88.81 100 GLY A C 1
ATOM 816 O O . GLY A 1 100 ? -10.877 -2.367 4.567 1.00 88.81 100 GLY A O 1
ATOM 817 N N . PRO A 1 101 ? -10.995 -3.046 2.420 1.00 89.62 101 PRO A N 1
ATOM 818 C CA . PRO A 1 101 ? -9.571 -3.372 2.296 1.00 89.62 101 PRO A CA 1
ATOM 819 C C . PRO A 1 101 ? -8.657 -2.173 2.579 1.00 89.62 101 PRO A C 1
ATOM 821 O O . PRO A 1 101 ? -7.606 -2.328 3.193 1.00 89.62 101 PRO A O 1
ATOM 824 N N . GLU A 1 102 ? -9.057 -0.965 2.178 1.00 89.00 102 GLU A N 1
ATOM 825 C CA . GLU A 1 102 ? -8.250 0.241 2.388 1.00 89.00 102 GLU A CA 1
ATOM 826 C C . GLU A 1 102 ? -8.133 0.623 3.863 1.00 89.00 102 GLU A C 1
ATOM 828 O O . GLU A 1 102 ? -7.066 1.029 4.312 1.00 89.00 102 GLU A O 1
ATOM 833 N N . GLN A 1 103 ? -9.209 0.442 4.634 1.00 89.69 103 GLN A N 1
ATOM 834 C CA . GLN A 1 103 ? -9.212 0.717 6.072 1.00 89.69 103 GLN A CA 1
ATOM 835 C C . GLN A 1 103 ? -8.259 -0.234 6.799 1.00 89.69 103 GLN A C 1
ATOM 837 O O . GLN A 1 103 ? -7.433 0.210 7.594 1.00 89.69 103 GLN A O 1
ATOM 842 N N . LEU A 1 104 ? -8.317 -1.528 6.470 1.00 90.19 104 LEU A N 1
ATOM 843 C CA . LEU A 1 104 ? -7.389 -2.533 6.995 1.00 90.19 104 LEU A CA 1
ATOM 844 C C . LEU A 1 104 ? -5.939 -2.226 6.599 1.00 90.19 104 LEU A C 1
ATOM 846 O O . LEU A 1 104 ? -5.036 -2.310 7.433 1.00 90.19 104 LEU A O 1
ATOM 850 N N . ALA A 1 105 ? -5.717 -1.820 5.346 1.00 90.62 105 ALA A N 1
ATOM 851 C CA . ALA A 1 105 ? -4.397 -1.449 4.853 1.00 90.62 105 ALA A CA 1
ATOM 852 C C . ALA A 1 105 ? -3.829 -0.228 5.592 1.00 90.62 105 ALA A C 1
ATOM 854 O O . ALA A 1 105 ? -2.654 -0.243 5.950 1.00 90.62 105 ALA A O 1
ATOM 855 N N . SER A 1 106 ? -4.640 0.798 5.866 1.00 88.75 106 SER A N 1
ATOM 856 C CA . SER A 1 106 ? -4.224 1.966 6.653 1.00 88.75 106 SER A CA 1
ATOM 857 C C . SER A 1 106 ? -3.829 1.585 8.078 1.00 88.75 106 SER A C 1
ATOM 859 O O . SER A 1 106 ? -2.738 1.952 8.509 1.00 88.75 106 SER A O 1
ATOM 861 N N . ILE A 1 107 ? -4.646 0.783 8.773 1.00 90.75 107 ILE A N 1
ATOM 862 C CA . ILE A 1 107 ? -4.343 0.329 10.143 1.00 90.75 107 ILE A CA 1
ATOM 863 C C . ILE A 1 107 ? -3.015 -0.439 10.170 1.00 90.75 107 ILE A C 1
ATOM 865 O O . ILE A 1 107 ? -2.151 -0.154 10.998 1.00 90.75 107 ILE A O 1
ATOM 869 N N . SER A 1 108 ? -2.821 -1.379 9.236 1.00 89.50 108 SER A N 1
ATOM 870 C CA . SER A 1 108 ? -1.599 -2.188 9.172 1.00 89.50 108 SER A CA 1
ATOM 871 C C . SER A 1 108 ? -0.369 -1.383 8.752 1.00 89.50 108 SER A C 1
ATOM 873 O O . SER A 1 108 ? 0.731 -1.672 9.216 1.00 89.50 108 SER A O 1
ATOM 875 N N . ARG A 1 109 ? -0.520 -0.401 7.857 1.00 92.12 109 ARG A N 1
ATOM 876 C CA . ARG A 1 109 ? 0.597 0.388 7.323 1.00 92.12 109 ARG A CA 1
ATOM 877 C C . ARG A 1 109 ? 1.074 1.451 8.308 1.00 92.12 109 ARG A C 1
ATOM 879 O O . ARG A 1 109 ? 2.277 1.667 8.432 1.00 92.12 109 ARG A O 1
ATOM 886 N N . GLU A 1 110 ? 0.143 2.119 8.979 1.00 90.06 110 GLU A N 1
ATOM 887 C CA . GLU A 1 110 ? 0.423 3.232 9.894 1.00 90.06 110 GLU A CA 1
ATOM 888 C C . GLU A 1 110 ? 0.593 2.768 11.347 1.00 90.06 110 GLU A C 1
ATOM 890 O O . GLU A 1 110 ? 0.966 3.572 12.196 1.00 90.06 110 GLU A O 1
ATOM 895 N N . HIS A 1 111 ? 0.383 1.473 11.627 1.00 89.50 111 HIS A N 1
ATOM 896 C CA . HIS A 1 111 ? 0.390 0.898 12.978 1.00 89.50 111 HIS A CA 1
ATOM 897 C C . HIS A 1 111 ? -0.525 1.679 13.933 1.00 89.50 111 HIS A C 1
ATOM 899 O O . HIS A 1 111 ? -0.184 1.925 15.091 1.00 89.50 111 HIS A O 1
ATOM 905 N N . ASP A 1 112 ? -1.690 2.096 13.434 1.00 89.38 112 ASP A N 1
ATOM 906 C CA . ASP A 1 112 ? -2.615 2.937 14.184 1.00 89.38 112 ASP A CA 1
ATOM 907 C C . ASP A 1 112 ? -3.410 2.106 15.202 1.00 89.38 112 ASP A C 1
ATOM 909 O O . ASP A 1 112 ? -4.488 1.565 14.928 1.00 89.38 112 ASP A O 1
ATOM 913 N N . ILE A 1 113 ? -2.845 2.012 16.408 1.00 91.19 113 ILE A N 1
ATOM 914 C CA . ILE A 1 113 ? -3.440 1.315 17.553 1.00 91.19 113 ILE A CA 1
ATOM 915 C C . ILE A 1 113 ? -4.774 1.963 17.951 1.00 91.19 113 ILE A C 1
ATOM 917 O O . ILE A 1 113 ? -5.692 1.258 18.375 1.00 91.19 113 ILE A O 1
ATOM 921 N N . ALA A 1 114 ? -4.912 3.283 17.791 1.00 90.56 114 ALA A N 1
ATOM 922 C CA . ALA A 1 114 ? -6.129 3.993 18.163 1.00 90.56 114 ALA A CA 1
ATOM 923 C C . ALA A 1 114 ? -7.281 3.615 17.226 1.00 90.56 114 ALA A C 1
ATOM 925 O O . ALA A 1 114 ? -8.365 3.273 17.701 1.00 90.56 114 ALA A O 1
ATOM 926 N N . SER A 1 115 ? -7.036 3.578 15.912 1.00 88.12 115 SER A N 1
ATOM 927 C CA . SER A 1 115 ? -8.023 3.068 14.951 1.00 88.12 115 SER A CA 1
ATOM 928 C C . SER A 1 115 ? -8.372 1.604 15.221 1.00 88.12 115 SER A C 1
ATOM 930 O O . SER A 1 115 ? -9.547 1.250 15.216 1.00 88.12 115 SER A O 1
ATOM 932 N N . LEU A 1 116 ? -7.392 0.746 15.532 1.00 89.31 116 LEU A N 1
ATOM 933 C CA . LEU A 1 116 ? -7.660 -0.656 15.871 1.00 89.31 116 LEU A CA 1
ATOM 934 C C . LEU A 1 116 ? -8.569 -0.795 17.107 1.00 89.31 116 LEU A C 1
ATOM 936 O O . LEU A 1 116 ? -9.481 -1.622 17.117 1.00 89.31 116 LEU A O 1
ATOM 940 N N . GLN A 1 117 ? -8.357 0.029 18.136 1.00 91.69 117 GLN A N 1
ATOM 941 C CA . GLN A 1 117 ? -9.214 0.060 19.324 1.00 91.69 117 GLN A CA 1
ATOM 942 C C . GLN A 1 117 ? -10.632 0.549 19.012 1.00 91.69 117 GLN A C 1
ATOM 944 O O . GLN A 1 117 ? -11.585 -0.008 19.555 1.00 91.69 117 GLN A O 1
ATOM 949 N N . GLN A 1 118 ? -10.795 1.522 18.109 1.00 89.94 118 GLN A N 1
ATOM 950 C CA . GLN A 1 118 ? -12.120 1.985 17.668 1.00 89.94 118 GLN A CA 1
ATOM 951 C C . GLN A 1 118 ? -12.949 0.865 17.028 1.00 89.94 118 GLN A C 1
ATOM 953 O O . GLN A 1 118 ? -14.164 0.831 17.203 1.00 89.94 118 GLN A O 1
ATOM 958 N N . TYR A 1 119 ? -12.302 -0.080 16.344 1.00 89.31 119 TYR A N 1
ATOM 959 C CA . TYR A 1 119 ? -12.969 -1.255 15.779 1.00 89.31 119 TYR A CA 1
ATOM 960 C C . TYR A 1 119 ? -13.211 -2.381 16.793 1.00 89.31 119 TYR A C 1
ATOM 962 O O . TYR A 1 119 ? -13.654 -3.450 16.392 1.00 89.31 119 TYR A O 1
ATOM 970 N N . GLY A 1 120 ? -12.946 -2.175 18.089 1.00 89.69 120 GLY A N 1
ATOM 971 C CA . GLY A 1 120 ? -13.095 -3.207 19.122 1.00 89.69 120 GLY A CA 1
ATOM 972 C C . GLY A 1 120 ? -11.894 -4.152 19.227 1.00 89.69 120 GLY A C 1
ATOM 973 O O . GLY A 1 120 ? -12.030 -5.283 19.696 1.00 89.69 120 GLY A O 1
ATOM 974 N N . GLY A 1 121 ? -10.716 -3.713 18.774 1.00 91.50 121 GLY A N 1
ATOM 975 C CA . GLY A 1 121 ? -9.491 -4.507 18.795 1.00 91.50 121 GLY A CA 1
ATOM 976 C C . GLY A 1 121 ? -9.521 -5.676 17.808 1.00 91.50 121 GLY A C 1
ATOM 977 O O . GLY A 1 121 ? -10.274 -5.685 16.838 1.00 91.50 121 GLY A O 1
ATOM 978 N N . VAL A 1 122 ? -8.697 -6.693 18.068 1.00 90.94 122 VAL A N 1
ATOM 979 C CA . VAL A 1 122 ? -8.577 -7.876 17.194 1.00 90.94 122 VAL A CA 1
ATOM 980 C C . VAL A 1 122 ? -9.902 -8.640 17.089 1.00 90.94 122 VAL A C 1
ATOM 982 O O . VAL A 1 122 ? -10.303 -9.030 15.995 1.00 90.94 122 VAL A O 1
ATOM 985 N N . ALA A 1 123 ? -10.620 -8.797 18.206 1.00 92.19 123 ALA A N 1
ATOM 986 C CA . ALA A 1 123 ? -11.916 -9.471 18.230 1.00 92.19 123 ALA A CA 1
ATOM 987 C C . ALA A 1 123 ? -12.971 -8.720 17.405 1.00 92.19 123 ALA A C 1
ATOM 989 O O . ALA A 1 123 ? -13.714 -9.328 16.637 1.00 92.19 123 ALA A O 1
ATOM 990 N N . GLY A 1 124 ? -13.005 -7.390 17.510 1.00 91.50 124 GLY A N 1
ATOM 991 C CA . GLY A 1 124 ? -13.928 -6.584 16.725 1.00 91.50 124 GLY A CA 1
ATOM 992 C C . GLY A 1 124 ? -13.610 -6.602 15.227 1.00 91.50 124 GLY A C 1
ATOM 993 O O . GLY A 1 124 ? -14.520 -6.790 14.422 1.00 91.50 124 GLY A O 1
ATOM 994 N N . VAL A 1 125 ? -12.331 -6.553 14.837 1.00 91.94 125 VAL A N 1
ATOM 995 C CA . VAL A 1 125 ? -11.922 -6.731 13.429 1.00 91.94 125 VAL A CA 1
ATOM 996 C C . VAL A 1 125 ? -12.315 -8.110 12.891 1.00 91.94 125 VAL A C 1
ATOM 998 O O . VAL A 1 125 ? -12.799 -8.199 11.764 1.00 91.94 125 VAL A O 1
ATOM 1001 N N . SER A 1 126 ? -12.187 -9.169 13.695 1.00 91.81 126 SER A N 1
ATOM 1002 C CA . SER A 1 126 ? -12.631 -10.517 13.314 1.00 91.81 126 SER A CA 1
ATOM 1003 C C . SER A 1 126 ? -14.135 -10.568 13.032 1.00 91.81 126 SER A C 1
ATOM 1005 O O . SER A 1 126 ? -14.565 -11.081 12.000 1.00 91.81 126 SER A O 1
ATOM 1007 N N . ASN A 1 127 ? -14.940 -9.945 13.895 1.00 91.25 127 ASN A N 1
ATOM 1008 C CA . ASN A 1 127 ? -16.388 -9.857 13.704 1.00 91.25 127 ASN A CA 1
ATOM 1009 C C . ASN A 1 127 ? -16.753 -9.060 12.441 1.00 91.25 127 ASN A C 1
ATOM 1011 O O . ASN A 1 127 ? -17.643 -9.457 11.690 1.00 91.25 127 ASN A O 1
ATOM 1015 N N . LEU A 1 128 ? -16.037 -7.964 12.163 1.00 91.06 128 LEU A N 1
ATOM 1016 C CA . LEU A 1 128 ? -16.227 -7.161 10.948 1.00 91.06 128 LEU A CA 1
ATOM 1017 C C . LEU A 1 128 ? -15.855 -7.944 9.678 1.00 91.06 128 LEU A C 1
ATOM 1019 O O . LEU A 1 128 ? -16.478 -7.761 8.634 1.00 91.06 128 LEU A O 1
ATOM 1023 N N . LEU A 1 129 ? -14.873 -8.841 9.759 1.00 90.31 129 LEU A N 1
ATOM 1024 C CA . LEU A 1 129 ? -14.478 -9.732 8.666 1.00 90.31 129 LEU A CA 1
ATOM 1025 C C . LEU A 1 129 ? -15.325 -11.008 8.572 1.00 90.31 129 LEU A C 1
ATOM 1027 O O . LEU A 1 129 ? -15.093 -11.809 7.659 1.00 90.31 129 LEU A O 1
ATOM 1031 N N . LYS A 1 130 ? -16.295 -11.197 9.480 1.00 89.81 130 LYS A N 1
ATOM 1032 C CA . LYS A 1 130 ? -17.071 -12.437 9.628 1.00 89.81 130 LYS A CA 1
ATOM 1033 C C . LYS A 1 130 ? -16.135 -13.653 9.709 1.00 89.81 130 LYS A C 1
ATOM 1035 O O . LYS A 1 130 ? -16.281 -14.603 8.946 1.00 89.81 130 LYS A O 1
ATOM 1040 N N . THR A 1 131 ? -15.092 -13.559 10.531 1.00 90.88 131 THR A N 1
ATOM 1041 C CA . THR A 1 131 ? -14.117 -14.632 10.772 1.00 90.88 131 THR A CA 1
ATOM 1042 C C . THR A 1 131 ? -14.155 -15.063 12.223 1.00 90.88 131 THR A C 1
ATOM 1044 O O . THR A 1 131 ? -14.332 -14.227 13.112 1.00 90.88 131 THR A O 1
ATOM 1047 N N . ASP A 1 132 ? -13.903 -16.344 12.463 1.00 90.56 132 ASP A N 1
ATOM 1048 C CA . ASP A 1 132 ? -13.653 -16.862 13.801 1.00 90.56 132 ASP A CA 1
ATOM 1049 C C . ASP A 1 132 ? -12.161 -16.770 14.134 1.00 90.56 132 ASP A C 1
ATOM 1051 O O . ASP A 1 132 ? -11.307 -17.077 13.304 1.00 90.56 132 ASP A O 1
ATOM 1055 N N . LEU A 1 133 ? -11.831 -16.395 15.372 1.00 90.56 133 LEU A N 1
ATOM 1056 C CA . LEU A 1 133 ? -10.435 -16.317 15.827 1.00 90.56 133 LEU A CA 1
ATOM 1057 C C . LEU A 1 133 ? -9.777 -17.699 15.949 1.00 90.56 133 LEU A C 1
ATOM 1059 O O . LEU A 1 133 ? -8.594 -17.843 15.660 1.00 90.56 133 LEU A O 1
ATOM 1063 N N . GLU A 1 134 ? -10.555 -18.707 16.349 1.00 89.94 134 GLU A N 1
ATOM 1064 C CA . GLU A 1 134 ? -10.069 -20.076 16.563 1.00 89.94 134 GLU A CA 1
ATOM 1065 C C . GLU A 1 134 ? -10.189 -20.934 15.300 1.00 89.94 134 GLU A C 1
ATOM 1067 O O . GLU A 1 134 ? -9.285 -21.693 14.956 1.00 89.94 134 GLU A O 1
ATOM 1072 N N . LYS A 1 135 ? -11.325 -20.824 14.601 1.00 88.31 135 LYS A N 1
ATOM 1073 C CA . LYS A 1 135 ? -11.656 -21.670 13.444 1.00 88.31 135 LYS A CA 1
ATOM 1074 C C . LYS A 1 135 ? -11.310 -21.026 12.102 1.00 88.31 135 LYS A C 1
ATOM 1076 O O . LYS A 1 135 ? -11.193 -21.736 11.107 1.00 88.31 135 LYS A O 1
ATOM 1081 N N . GLY A 1 136 ? -11.102 -19.711 12.069 1.00 88.75 136 GLY A N 1
ATOM 1082 C CA . GLY A 1 136 ? -10.763 -18.974 10.859 1.00 88.75 136 GLY A CA 1
ATOM 1083 C C . GLY A 1 136 ? -11.966 -18.701 9.955 1.00 88.75 136 GLY A C 1
ATOM 1084 O O . GLY A 1 136 ? -13.025 -18.266 10.403 1.00 88.75 136 GLY A O 1
ATOM 1085 N N . VAL A 1 137 ? -11.752 -18.877 8.652 1.00 88.88 137 VAL A N 1
ATOM 1086 C CA . VAL A 1 137 ? -12.755 -18.694 7.595 1.00 88.88 137 VAL A CA 1
ATOM 1087 C C . VAL A 1 137 ? -13.354 -20.053 7.252 1.00 88.88 137 VAL A C 1
ATOM 1089 O O . VAL A 1 137 ? -12.605 -21.010 7.053 1.00 88.88 137 VAL A O 1
ATOM 1092 N N . ASP A 1 138 ? -14.675 -20.122 7.110 1.00 80.12 138 ASP A N 1
ATOM 1093 C CA . ASP A 1 138 ? -15.341 -21.324 6.615 1.00 80.12 138 ASP A CA 1
ATOM 1094 C C . ASP A 1 138 ? -14.891 -21.638 5.179 1.00 80.12 138 ASP A C 1
ATOM 1096 O O . ASP A 1 138 ? -14.879 -20.772 4.305 1.00 80.12 138 ASP A O 1
ATOM 1100 N N . GLY A 1 139 ? -14.521 -22.891 4.913 1.00 81.06 139 GLY A N 1
ATOM 1101 C CA . GLY A 1 139 ? -14.034 -23.345 3.603 1.00 81.06 139 GLY A CA 1
ATOM 1102 C C . GLY A 1 139 ? -15.108 -23.456 2.512 1.00 81.06 139 GLY A C 1
ATOM 1103 O O . GLY A 1 139 ? -14.934 -24.247 1.592 1.00 81.06 139 GLY A O 1
ATOM 1104 N N . ASP A 1 140 ? -16.220 -22.729 2.630 1.00 90.56 140 ASP A N 1
ATOM 1105 C CA . ASP A 1 140 ? -17.301 -22.722 1.645 1.00 90.56 140 ASP A CA 1
ATOM 1106 C C . ASP A 1 140 ? -16.904 -21.898 0.412 1.00 90.56 140 ASP A C 1
ATOM 1108 O O . ASP A 1 140 ? -16.527 -20.727 0.515 1.00 90.56 140 ASP A O 1
ATOM 1112 N N . ASP A 1 141 ? -17.024 -22.492 -0.775 1.00 90.56 141 ASP A N 1
ATOM 1113 C CA . ASP A 1 141 ? -16.626 -21.860 -2.036 1.00 90.56 141 ASP A CA 1
ATOM 1114 C C . ASP A 1 141 ? -17.382 -20.548 -2.286 1.00 90.56 141 ASP A C 1
ATOM 1116 O O . ASP A 1 141 ? -16.815 -19.592 -2.828 1.00 90.56 141 ASP A O 1
ATOM 1120 N N . ALA A 1 142 ? -18.646 -20.462 -1.854 1.00 89.75 142 ALA A N 1
ATOM 1121 C CA . ALA A 1 142 ? -19.422 -19.233 -1.963 1.00 89.75 142 ALA A CA 1
ATOM 1122 C C . ALA A 1 142 ? -18.858 -18.125 -1.058 1.00 89.75 142 ALA A C 1
ATOM 1124 O O . ALA A 1 142 ? -18.729 -16.980 -1.505 1.00 89.75 142 ALA A O 1
ATOM 1125 N N . ASP A 1 143 ? -18.456 -18.446 0.177 1.00 89.12 143 ASP A N 1
ATOM 1126 C CA . ASP A 1 143 ? -17.817 -17.481 1.078 1.00 89.12 143 ASP A CA 1
ATOM 1127 C C . ASP A 1 143 ? -16.459 -17.007 0.550 1.00 89.12 143 ASP A C 1
ATOM 1129 O O . ASP A 1 143 ? -16.175 -15.805 0.519 1.00 89.12 143 ASP A O 1
ATOM 1133 N N . LEU A 1 144 ? -15.648 -17.931 0.034 1.00 89.25 144 LEU A N 1
ATOM 1134 C CA . LEU A 1 144 ? -14.354 -17.615 -0.567 1.00 89.25 144 LEU A CA 1
ATOM 1135 C C . LEU A 1 144 ? -14.494 -16.717 -1.805 1.00 89.25 144 LEU A C 1
ATOM 1137 O O . LEU A 1 144 ? -13.701 -15.785 -1.984 1.00 89.25 144 LEU A O 1
ATOM 1141 N N . LEU A 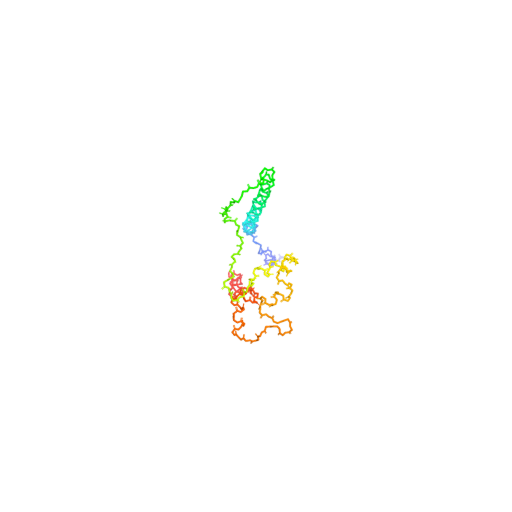1 145 ? -15.513 -16.946 -2.642 1.00 89.31 145 LEU A N 1
ATOM 1142 C CA . LEU A 1 145 ? -15.826 -16.088 -3.788 1.00 89.31 145 LEU A CA 1
ATOM 1143 C C . LEU A 1 145 ? -16.238 -14.681 -3.346 1.00 89.31 145 LEU A C 1
ATOM 1145 O O . LEU A 1 145 ? -15.712 -13.703 -3.885 1.00 89.31 145 LEU A O 1
ATOM 1149 N N . ARG A 1 146 ? -17.109 -14.556 -2.336 1.00 89.12 146 ARG A N 1
ATOM 1150 C CA . ARG A 1 146 ? -17.484 -13.251 -1.760 1.00 89.12 146 ARG A CA 1
ATOM 1151 C C . ARG A 1 146 ? -16.265 -12.493 -1.246 1.00 89.12 146 ARG A C 1
ATOM 1153 O O . ARG A 1 146 ? -16.084 -11.320 -1.576 1.00 89.12 146 ARG A O 1
ATOM 1160 N N . ARG A 1 147 ? -15.387 -13.165 -0.495 1.00 89.94 147 ARG A N 1
ATOM 1161 C CA . ARG A 1 147 ? -14.149 -12.564 0.027 1.00 89.94 147 ARG A CA 1
ATOM 1162 C C . ARG A 1 147 ? -13.211 -12.129 -1.090 1.00 89.94 147 ARG A C 1
ATOM 1164 O O . ARG A 1 147 ? -12.700 -11.013 -1.050 1.00 89.94 147 ARG A O 1
ATOM 1171 N N . ARG A 1 148 ? -13.016 -12.962 -2.117 1.00 89.50 148 ARG A N 1
ATOM 1172 C CA . ARG A 1 148 ? -12.192 -12.604 -3.281 1.00 89.50 148 ARG A CA 1
ATOM 1173 C C . ARG A 1 148 ? -12.754 -11.387 -4.017 1.00 89.50 148 ARG A C 1
ATOM 1175 O O . ARG A 1 148 ? -11.977 -10.539 -4.445 1.00 89.50 148 ARG A O 1
ATOM 1182 N N . ASN A 1 149 ? -14.074 -11.275 -4.138 1.00 88.62 149 ASN A N 1
ATOM 1183 C CA . ASN A 1 149 ? -14.715 -10.130 -4.786 1.00 88.62 149 ASN A CA 1
ATOM 1184 C C . ASN A 1 149 ? -14.596 -8.843 -3.953 1.00 88.62 149 ASN A C 1
ATOM 1186 O O . ASN A 1 149 ? -14.422 -7.770 -4.522 1.00 88.62 149 ASN A O 1
ATOM 1190 N N . ALA A 1 150 ? -14.655 -8.943 -2.622 1.00 88.25 150 ALA A N 1
ATOM 1191 C CA . ALA A 1 150 ? -14.566 -7.792 -1.724 1.00 88.25 150 ALA A CA 1
ATOM 1192 C C . ALA A 1 150 ? -13.126 -7.292 -1.491 1.00 88.25 150 ALA A C 1
ATOM 1194 O O . ALA A 1 150 ? -12.894 -6.086 -1.444 1.00 88.25 150 ALA A O 1
ATOM 1195 N N . PHE A 1 151 ? -12.158 -8.203 -1.343 1.00 88.56 151 PHE A N 1
ATOM 1196 C CA . PHE A 1 151 ? -10.777 -7.876 -0.950 1.00 88.56 151 PHE A CA 1
ATOM 1197 C C . PHE A 1 151 ? -9.750 -8.058 -2.077 1.00 88.56 151 PHE A C 1
ATOM 1199 O O . PHE A 1 151 ? -8.610 -7.613 -1.954 1.00 88.56 151 PHE A O 1
ATOM 1206 N N . GLY A 1 152 ? -10.144 -8.681 -3.187 1.00 89.06 152 GLY A N 1
ATOM 1207 C CA . GLY A 1 152 ? -9.270 -8.983 -4.314 1.00 89.06 152 GLY A CA 1
ATOM 1208 C C . GLY A 1 152 ? -8.572 -10.342 -4.210 1.00 89.06 152 GLY A C 1
ATOM 1209 O O . GLY A 1 152 ? -8.781 -11.138 -3.293 1.00 89.06 152 GLY A O 1
ATOM 1210 N N . SER A 1 153 ? -7.731 -10.629 -5.205 1.00 85.06 153 SER A N 1
ATOM 1211 C CA . SER A 1 153 ? -6.948 -11.867 -5.260 1.00 85.06 153 SER A CA 1
ATOM 1212 C C . SER A 1 153 ? -5.666 -11.723 -4.447 1.00 85.06 153 SER A C 1
ATOM 1214 O O . SER A 1 153 ? -4.887 -10.801 -4.689 1.00 85.06 153 SER A O 1
ATOM 1216 N N . ASN A 1 154 ? -5.375 -12.686 -3.571 1.00 85.75 154 ASN A N 1
ATOM 1217 C CA . ASN A 1 154 ? -4.079 -12.795 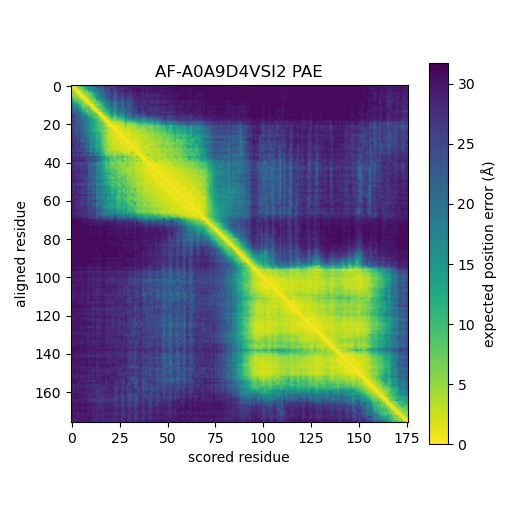-2.891 1.00 85.75 154 ASN A CA 1
ATOM 1218 C C . ASN A 1 154 ? -2.999 -13.377 -3.828 1.00 85.75 154 ASN A C 1
ATOM 1220 O O . ASN A 1 154 ? -2.346 -14.376 -3.530 1.00 85.75 154 ASN A O 1
ATOM 1224 N N . ASN A 1 155 ? -2.860 -12.796 -5.021 1.00 86.00 155 ASN A N 1
ATOM 1225 C CA . ASN A 1 155 ? -1.894 -13.222 -6.023 1.00 86.00 155 ASN A CA 1
ATOM 1226 C C . ASN A 1 155 ? -0.986 -12.055 -6.369 1.00 86.00 155 ASN A C 1
ATOM 1228 O O . ASN A 1 155 ? -1.426 -11.021 -6.869 1.00 86.00 155 ASN A O 1
ATOM 1232 N N . TYR A 1 156 ? 0.310 -12.259 -6.167 1.00 77.75 156 TYR A N 1
ATOM 1233 C CA . TYR A 1 156 ? 1.302 -11.298 -6.609 1.00 77.75 156 TYR A CA 1
ATOM 1234 C C . TYR A 1 156 ? 1.353 -11.272 -8.140 1.00 77.75 156 TYR A C 1
ATOM 1236 O O . TYR A 1 156 ? 1.442 -12.337 -8.768 1.00 77.75 156 TYR A O 1
ATOM 1244 N N . PRO A 1 157 ? 1.324 -10.082 -8.765 1.00 83.06 157 PRO A N 1
ATOM 1245 C CA . PRO A 1 157 ? 1.443 -9.973 -10.208 1.00 83.06 157 PRO A CA 1
ATOM 1246 C C . PRO A 1 157 ? 2.775 -10.587 -10.644 1.00 83.06 157 PRO A C 1
ATOM 1248 O O . PRO A 1 157 ? 3.855 -10.095 -10.304 1.00 83.06 157 PRO A O 1
ATOM 1251 N N . ARG A 1 158 ? 2.714 -11.692 -11.394 1.00 82.62 158 ARG A N 1
ATOM 1252 C CA . ARG A 1 158 ? 3.924 -12.292 -11.960 1.00 82.62 158 ARG A CA 1
ATOM 1253 C C . ARG A 1 158 ? 4.469 -11.358 -13.032 1.00 82.62 158 ARG A C 1
ATOM 1255 O O . ARG A 1 158 ? 3.718 -10.827 -13.852 1.00 82.62 158 ARG A O 1
ATOM 1262 N N . LYS A 1 159 ? 5.794 -11.191 -13.062 1.00 81.38 159 LYS A N 1
ATOM 1263 C CA . LYS A 1 159 ? 6.455 -10.558 -14.206 1.00 81.38 159 LYS A CA 1
ATOM 1264 C C . LYS A 1 159 ? 6.030 -11.317 -15.462 1.00 81.38 159 LYS A C 1
ATOM 1266 O O . LYS A 1 159 ? 6.139 -12.543 -15.496 1.00 81.38 159 LYS A O 1
ATOM 1271 N N . LYS A 1 160 ? 5.536 -10.598 -16.474 1.00 82.75 160 LYS A N 1
ATOM 1272 C CA . LYS A 1 160 ? 5.260 -11.204 -17.779 1.00 82.75 160 LYS A CA 1
ATOM 1273 C C . LYS A 1 160 ? 6.556 -11.854 -18.260 1.00 82.75 160 LYS A C 1
ATOM 1275 O O . LYS A 1 160 ? 7.597 -11.193 -18.292 1.00 82.75 160 LYS A O 1
ATOM 1280 N N . GLY A 1 161 ? 6.498 -13.152 -18.554 1.00 77.62 161 GLY A N 1
ATOM 1281 C CA . GLY A 1 161 ? 7.630 -13.867 -19.124 1.00 77.62 161 GLY A CA 1
ATOM 1282 C C . GLY A 1 161 ? 8.068 -13.160 -20.400 1.00 77.62 161 GLY A C 1
ATOM 1283 O O . GLY A 1 161 ? 7.234 -12.724 -21.195 1.00 77.62 161 GLY A O 1
ATOM 1284 N N . ARG A 1 162 ? 9.378 -13.000 -20.578 1.00 76.19 162 ARG A N 1
ATOM 1285 C CA . ARG A 1 162 ? 9.925 -12.535 -21.850 1.00 76.19 162 ARG A CA 1
ATOM 1286 C C . ARG A 1 162 ? 9.569 -13.614 -22.876 1.00 76.19 162 ARG A C 1
ATOM 1288 O O . ARG A 1 162 ? 9.898 -14.776 -22.657 1.00 76.19 162 ARG A O 1
ATOM 1295 N N . SER A 1 163 ? 8.834 -13.270 -23.932 1.00 79.50 163 SER A N 1
ATOM 1296 C CA . SER A 1 163 ? 8.506 -14.244 -24.977 1.00 79.50 163 SER A CA 1
ATOM 1297 C C . SER A 1 163 ? 9.805 -14.799 -25.557 1.00 79.50 163 SER A C 1
ATOM 1299 O O . SER A 1 163 ? 10.695 -14.008 -25.873 1.00 79.50 163 SER A O 1
ATOM 1301 N N . PHE A 1 164 ? 9.901 -16.122 -25.725 1.00 72.00 164 PHE A N 1
ATOM 1302 C CA . PHE A 1 164 ? 11.089 -16.801 -26.265 1.00 72.00 164 PHE A CA 1
ATOM 1303 C C . PHE A 1 164 ? 11.637 -16.123 -27.537 1.00 72.00 164 PHE A C 1
ATOM 1305 O O . PHE A 1 164 ? 12.842 -15.929 -27.667 1.00 72.00 164 PHE A O 1
ATOM 1312 N N . LEU A 1 165 ? 10.744 -15.640 -28.408 1.00 72.19 165 LEU A N 1
ATOM 1313 C CA . LEU A 1 165 ? 11.084 -14.972 -29.670 1.00 72.19 165 LEU A CA 1
ATOM 1314 C C . LEU A 1 165 ? 11.858 -13.653 -29.508 1.00 72.19 165 LEU A C 1
ATOM 1316 O O . LEU A 1 165 ? 12.659 -13.304 -30.368 1.00 72.19 165 LEU A O 1
ATOM 1320 N N . VAL A 1 166 ? 11.678 -12.928 -28.400 1.00 59.69 166 VAL A N 1
ATOM 1321 C CA . VAL A 1 166 ? 12.413 -11.671 -28.146 1.00 59.69 166 VAL A CA 1
ATOM 1322 C C . VAL A 1 166 ? 13.882 -11.953 -27.824 1.00 59.69 166 VAL A C 1
ATOM 1324 O O . VAL A 1 166 ? 14.733 -11.104 -28.070 1.00 59.69 166 VAL A O 1
ATOM 1327 N N . THR A 1 167 ? 14.197 -13.139 -27.301 1.00 54.94 167 THR A N 1
ATOM 1328 C CA . THR A 1 167 ? 15.580 -13.567 -27.058 1.00 54.94 167 THR A CA 1
ATOM 1329 C C . THR A 1 167 ? 16.229 -14.079 -28.349 1.00 54.94 167 THR A C 1
ATOM 1331 O O . THR A 1 167 ? 17.392 -13.781 -28.597 1.00 54.94 167 THR A O 1
ATOM 1334 N N . SER A 1 168 ? 15.473 -14.771 -29.211 1.00 51.12 168 SER A N 1
ATOM 1335 C CA . SER A 1 168 ? 15.977 -15.305 -30.488 1.00 51.12 168 SER A CA 1
ATOM 1336 C C . SER A 1 168 ? 16.207 -14.240 -31.563 1.00 51.12 168 SER A C 1
ATOM 1338 O O . SER A 1 168 ? 17.171 -14.351 -32.309 1.00 51.12 168 SER A O 1
ATOM 1340 N N . ILE A 1 169 ? 15.389 -13.182 -31.632 1.00 53.75 169 ILE A N 1
ATOM 1341 C CA . ILE A 1 169 ? 15.597 -12.088 -32.604 1.00 53.75 169 ILE A CA 1
ATOM 1342 C C . ILE A 1 169 ? 16.882 -11.300 -32.292 1.00 53.75 169 ILE A C 1
ATOM 1344 O O . ILE A 1 169 ? 17.563 -10.850 -33.207 1.00 53.75 169 ILE A O 1
ATOM 1348 N N . VAL A 1 170 ? 17.259 -11.177 -31.014 1.00 52.66 170 VAL A N 1
ATOM 1349 C CA . VAL A 1 170 ? 18.518 -10.518 -30.618 1.00 52.66 170 VAL A CA 1
ATOM 1350 C C . VAL A 1 170 ? 19.744 -11.391 -30.922 1.00 52.66 170 VAL A C 1
ATOM 1352 O O . VAL A 1 170 ? 20.815 -10.843 -31.153 1.00 52.66 170 VAL A O 1
ATOM 1355 N N . LEU A 1 171 ? 19.597 -12.721 -30.973 1.00 53.84 171 LEU A N 1
ATOM 1356 C CA . LEU A 1 171 ? 20.686 -13.631 -31.351 1.00 53.84 171 LEU A CA 1
ATOM 1357 C C . LEU A 1 171 ? 20.818 -13.780 -32.879 1.00 53.84 171 LEU A C 1
ATOM 1359 O O . LEU A 1 171 ? 21.924 -13.753 -33.397 1.00 53.84 171 LEU A O 1
ATOM 1363 N N . GLY A 1 172 ? 19.699 -13.861 -33.608 1.00 54.59 172 GLY A N 1
ATOM 1364 C CA . GLY A 1 172 ? 19.701 -14.040 -35.066 1.00 54.59 172 GLY A CA 1
ATOM 1365 C C . GLY A 1 172 ? 20.073 -12.791 -35.873 1.00 54.59 172 GLY A C 1
ATOM 1366 O O . GLY A 1 172 ? 20.489 -12.915 -37.016 1.00 54.59 172 GLY A O 1
ATOM 1367 N N . LEU A 1 173 ? 19.963 -11.590 -35.294 1.00 53.88 173 LEU A N 1
ATOM 1368 C CA . LEU A 1 173 ? 20.417 -10.344 -35.934 1.00 53.88 173 LEU A CA 1
ATOM 1369 C C . LEU A 1 173 ? 21.902 -10.027 -35.680 1.00 53.88 173 LEU A C 1
ATOM 1371 O O . LEU A 1 173 ? 22.384 -9.007 -36.161 1.00 53.88 173 LEU A O 1
ATOM 1375 N N . LEU A 1 174 ? 22.616 -10.865 -34.918 1.00 51.31 174 LEU A N 1
ATOM 1376 C CA . LEU A 1 174 ? 24.061 -10.737 -34.693 1.00 51.31 174 LEU A CA 1
ATOM 1377 C C . LEU A 1 174 ? 24.884 -11.734 -35.538 1.00 51.31 174 LEU A C 1
ATOM 1379 O O . LEU A 1 174 ? 26.108 -11.673 -35.518 1.00 51.31 174 LEU A O 1
ATOM 1383 N N . GLU A 1 175 ? 24.223 -12.622 -36.291 1.00 52.12 175 GLU A N 1
ATOM 1384 C CA . GLU A 1 175 ? 24.846 -13.636 -37.163 1.00 52.12 175 GLU A CA 1
ATOM 1385 C C . GLU A 1 175 ? 24.474 -13.471 -38.658 1.00 52.12 175 GLU A C 1
ATOM 1387 O O . GLU A 1 175 ? 24.524 -14.429 -39.428 1.00 52.12 175 GLU A O 1
ATOM 1392 N N . SER A 1 176 ? 24.114 -12.265 -39.118 1.00 43.25 176 SER A N 1
ATOM 1393 C CA . SER A 1 176 ? 23.978 -11.948 -40.558 1.00 43.25 176 SER A CA 1
ATOM 1394 C C . SER A 1 176 ? 24.608 -10.620 -40.931 1.00 43.25 176 SER A C 1
ATOM 1396 O O . SER A 1 176 ? 24.497 -9.672 -40.123 1.00 43.25 176 SER A O 1
#

Foldseek 3Di:
DDDDDDDPPVVPPPPPPDDPPVVVVVVVVVVVVVVVVVVVVVVVVVVVVVVVVVVVVVVVVVVVVVVVVVVPDDDDDDDPDDDPDDPPDDPPPVAPAPDALVLVVCCVVVVPVVSCVVCVHPVSVCVSLVADPVPGDPPDPVSVVSCCVRNNDPDDDDDDDDPPVVVVVVVVVVVD

Sequence (176 aa):
MENQHYPSFYKWCWLETTLPDWQAALVLNASRRFRYTLDLKKEEEKKLILRKIRAHAQAIRATYLFKAAGGQGQRQGQGQGQLNETTKPLQTSTGEFPIGPEQLASISREHDIASLQQYGGVAGVSNLLKTDLEKGVDGDDADLLRRRNAFGSNNY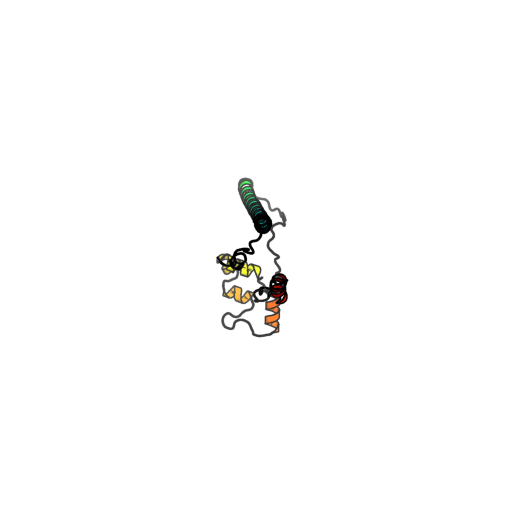PRKKGRSFLVTSIVLGLLES